Protein AF-A0A5C3NQ32-F1 (afdb_monomer)

InterPro domains:
  IPR009100 Acyl-CoA dehydrogenase/oxidase, N-terminal and middle domain superfamily [SSF56645] (128-211)
  IPR052904 Acyl-CoA dehydrogenase-like protein [PTHR42707] (135-211)

Organism: NCBI:txid1314778

Structure (mmCIF, N/CA/C/O backbone):
data_AF-A0A5C3NQ32-F1
#
_entry.id   AF-A0A5C3NQ32-F1
#
loop_
_atom_site.group_PDB
_atom_site.id
_atom_site.type_symbol
_atom_site.label_atom_id
_atom_site.label_alt_id
_atom_site.label_comp_id
_atom_site.label_asym_id
_atom_site.label_entity_id
_atom_site.label_seq_id
_atom_site.pdbx_PDB_ins_code
_atom_site.Cartn_x
_atom_site.Cartn_y
_atom_site.Cartn_z
_atom_site.occupancy
_atom_site.B_iso_or_equiv
_atom_site.auth_seq_id
_atom_site.auth_comp_id
_atom_site.auth_asym_id
_atom_site.auth_atom_id
_atom_site.pdbx_PDB_model_num
ATOM 1 N N . MET A 1 1 ? 4.279 32.118 -44.325 1.00 55.38 1 MET A N 1
ATOM 2 C CA . MET A 1 1 ? 5.150 31.205 -43.554 1.00 55.38 1 MET A CA 1
ATOM 3 C C . MET A 1 1 ? 4.471 30.987 -42.208 1.00 55.38 1 MET A C 1
ATOM 5 O O . MET A 1 1 ? 4.208 31.976 -41.540 1.00 55.38 1 MET A O 1
ATOM 9 N N . ARG A 1 2 ? 4.036 29.761 -41.880 1.00 62.19 2 ARG A N 1
ATOM 10 C CA . ARG A 1 2 ? 3.356 29.483 -40.599 1.00 62.19 2 ARG A CA 1
ATOM 11 C C . ARG A 1 2 ? 4.379 29.551 -39.459 1.00 62.19 2 ARG A C 1
ATOM 13 O O . ARG A 1 2 ? 5.466 29.001 -39.608 1.00 62.19 2 ARG A O 1
ATOM 20 N N . ILE A 1 3 ? 4.047 30.239 -38.367 1.00 61.00 3 ILE A N 1
ATOM 21 C CA . ILE A 1 3 ? 4.953 30.493 -37.227 1.00 61.00 3 ILE A CA 1
ATOM 22 C C . ILE A 1 3 ? 5.353 29.170 -36.542 1.00 61.00 3 ILE A C 1
ATOM 24 O O . ILE A 1 3 ? 6.476 29.017 -36.075 1.00 61.00 3 ILE A O 1
ATOM 28 N N . GLU A 1 4 ? 4.480 28.166 -36.602 1.00 73.06 4 GLU A N 1
ATOM 29 C CA . GLU A 1 4 ? 4.705 26.790 -36.143 1.00 73.06 4 GLU A CA 1
ATOM 30 C C . GLU A 1 4 ? 5.750 25.972 -36.939 1.00 73.06 4 GLU A C 1
ATOM 32 O O . GLU A 1 4 ? 6.109 24.879 -36.506 1.00 73.06 4 GLU A O 1
ATOM 37 N N . ALA A 1 5 ? 6.291 26.479 -38.055 1.00 70.81 5 ALA A N 1
ATOM 38 C CA . ALA A 1 5 ? 7.349 25.808 -38.832 1.00 70.81 5 ALA A CA 1
ATOM 39 C C . ALA A 1 5 ? 8.788 26.168 -38.386 1.00 70.81 5 ALA A C 1
ATOM 41 O O . ALA A 1 5 ? 9.744 25.908 -39.118 1.00 70.81 5 ALA A O 1
ATOM 42 N N . GLY A 1 6 ? 8.945 26.812 -37.224 1.00 79.56 6 GLY A N 1
ATOM 43 C CA . GLY A 1 6 ? 10.240 27.193 -36.651 1.00 79.56 6 GLY A CA 1
ATOM 44 C C . GLY A 1 6 ? 11.049 26.028 -36.059 1.00 79.56 6 GLY A C 1
ATOM 45 O O . GLY A 1 6 ? 10.663 24.863 -36.127 1.00 79.56 6 GLY A O 1
ATOM 46 N N . PHE A 1 7 ? 12.196 26.358 -35.457 1.00 82.94 7 PHE A N 1
ATOM 47 C CA . PHE A 1 7 ? 13.070 25.399 -34.776 1.00 82.94 7 PHE A CA 1
ATOM 48 C C . PHE A 1 7 ? 12.338 24.685 -33.629 1.00 82.94 7 PHE A C 1
ATOM 50 O O . PHE A 1 7 ? 11.819 25.324 -32.716 1.00 82.94 7 PHE A O 1
ATOM 57 N N . GLN A 1 8 ? 12.344 23.353 -33.666 1.00 84.00 8 GLN A N 1
ATOM 58 C CA . GLN A 1 8 ? 11.838 22.486 -32.605 1.00 84.00 8 GLN A CA 1
ATOM 59 C C . GLN A 1 8 ? 13.045 21.902 -31.853 1.00 84.00 8 GLN A C 1
ATOM 61 O O . GLN A 1 8 ? 13.868 21.230 -32.485 1.00 84.00 8 GLN A O 1
ATOM 66 N N . PRO A 1 9 ? 13.185 22.129 -30.534 1.00 82.50 9 PRO A N 1
ATOM 67 C CA . PRO A 1 9 ? 14.215 21.469 -29.744 1.00 82.50 9 PRO A CA 1
ATOM 68 C C . PRO A 1 9 ? 14.083 19.952 -29.884 1.00 82.50 9 PRO A C 1
ATOM 70 O O . PRO A 1 9 ? 12.992 19.402 -29.722 1.00 82.50 9 PRO A O 1
ATOM 73 N N . LYS A 1 10 ? 15.187 19.261 -30.187 1.00 84.50 10 LYS A N 1
ATOM 74 C CA . LYS A 1 10 ? 15.175 17.798 -30.241 1.00 84.50 10 LYS A CA 1
ATOM 75 C C . LYS A 1 10 ? 14.878 17.268 -28.829 1.00 84.50 10 LYS A C 1
ATOM 77 O O . LYS A 1 10 ? 15.602 17.643 -27.904 1.00 84.50 10 LYS A O 1
ATOM 82 N N . PRO A 1 11 ? 13.848 16.424 -28.642 1.00 81.19 11 PRO A N 1
ATOM 83 C CA . PRO A 1 11 ? 13.564 15.851 -27.337 1.00 81.19 11 PRO A CA 1
ATOM 84 C C . PRO A 1 11 ? 14.732 14.977 -26.881 1.00 81.19 11 PRO A C 1
ATOM 86 O O . PRO A 1 11 ? 15.437 14.371 -27.697 1.00 81.19 11 PRO A O 1
ATOM 89 N N . PHE A 1 12 ? 14.930 14.922 -25.567 1.00 79.00 12 PHE A N 1
ATOM 90 C CA . PHE A 1 12 ? 15.852 13.971 -24.969 1.00 79.00 12 PHE A CA 1
ATOM 91 C C . PHE A 1 12 ? 15.367 12.548 -25.273 1.00 79.00 12 PHE A C 1
ATOM 93 O O . PHE A 1 12 ? 14.169 12.273 -25.203 1.00 79.00 12 PHE A O 1
ATOM 100 N N . LEU A 1 13 ? 16.289 11.674 -25.670 1.00 77.44 13 LEU A N 1
ATOM 101 C CA . LEU A 1 13 ? 15.995 10.267 -25.908 1.00 77.44 13 LEU A CA 1
ATOM 102 C C . LEU A 1 13 ? 16.388 9.493 -24.659 1.00 77.44 13 LEU A C 1
ATOM 104 O O . LEU A 1 13 ? 17.555 9.534 -24.268 1.00 77.44 13 LEU A O 1
ATOM 108 N N . ASP A 1 14 ? 15.428 8.785 -24.073 1.00 71.00 14 ASP A N 1
ATOM 109 C CA . ASP A 1 14 ? 15.706 7.903 -22.948 1.00 71.00 14 ASP A CA 1
ATOM 110 C C . ASP A 1 14 ? 16.654 6.783 -23.392 1.00 71.00 14 ASP A C 1
ATOM 112 O O . ASP A 1 14 ? 16.424 6.082 -24.382 1.00 71.00 14 ASP A O 1
ATOM 116 N N . GLN A 1 15 ? 17.762 6.666 -22.666 1.00 76.75 15 GLN A N 1
ATOM 117 C CA . GLN A 1 15 ? 18.783 5.638 -22.835 1.00 76.75 15 GLN A CA 1
ATOM 118 C C . GLN A 1 15 ? 18.507 4.469 -21.881 1.00 76.75 15 GLN A C 1
ATOM 120 O O . GLN A 1 15 ? 17.725 4.587 -20.940 1.00 76.75 15 GLN A O 1
ATOM 125 N N . HIS A 1 16 ? 19.133 3.316 -22.110 1.00 71.25 16 HIS A N 1
ATOM 126 C CA . HIS A 1 16 ? 18.927 2.146 -21.270 1.00 71.25 16 HIS A CA 1
ATOM 127 C C . HIS A 1 16 ? 19.617 2.347 -19.904 1.00 71.25 16 HIS A C 1
ATOM 129 O O . HIS A 1 16 ? 20.848 2.331 -19.838 1.00 71.25 16 HIS A O 1
ATOM 135 N N . PRO A 1 17 ? 18.876 2.377 -18.779 1.00 69.25 17 PRO A N 1
ATOM 136 C CA . PRO A 1 17 ? 19.400 2.817 -17.478 1.00 69.25 17 PRO A CA 1
ATOM 137 C C . PRO A 1 17 ? 20.499 1.912 -16.904 1.00 69.25 17 PRO A C 1
ATOM 139 O O . PRO A 1 17 ? 21.311 2.348 -16.102 1.00 69.25 17 PRO A O 1
ATOM 142 N N . TYR A 1 18 ? 20.540 0.637 -17.305 1.00 68.69 18 TYR A N 1
ATOM 143 C CA . TYR A 1 18 ? 21.670 -0.249 -17.009 1.00 68.69 18 TYR A CA 1
ATOM 144 C C . TYR A 1 18 ? 22.838 -0.098 -17.998 1.00 68.69 18 TYR A C 1
ATOM 146 O O . TYR A 1 18 ? 23.949 0.160 -17.567 1.00 68.69 18 TYR A O 1
ATOM 154 N N . ARG A 1 19 ? 22.627 -0.286 -19.311 1.00 71.44 19 ARG A N 1
ATOM 155 C CA . ARG A 1 19 ? 23.729 -0.371 -20.291 1.00 71.44 19 ARG A CA 1
ATOM 156 C C . ARG A 1 19 ? 24.478 0.943 -20.486 1.00 71.44 19 ARG A C 1
ATOM 158 O O . ARG A 1 19 ? 25.677 0.896 -20.737 1.00 71.44 19 ARG A O 1
ATOM 165 N N . ASP A 1 20 ? 23.773 2.061 -20.375 1.00 76.12 20 ASP A N 1
ATOM 166 C CA . ASP A 1 20 ? 24.316 3.384 -20.678 1.00 76.12 20 ASP A CA 1
ATOM 167 C C . ASP A 1 20 ? 24.811 4.119 -19.413 1.00 76.12 20 ASP A C 1
ATOM 169 O O . ASP A 1 20 ? 25.355 5.219 -19.501 1.00 76.12 20 ASP A O 1
ATOM 173 N N . ASP A 1 21 ? 24.689 3.499 -18.229 1.00 76.88 21 ASP A N 1
ATOM 174 C CA . ASP A 1 21 ? 25.277 4.004 -16.985 1.00 76.88 21 ASP A CA 1
ATOM 175 C C . ASP A 1 21 ? 26.773 3.647 -16.908 1.00 76.88 21 ASP A C 1
ATOM 177 O O . ASP A 1 21 ? 27.179 2.493 -17.060 1.00 76.88 21 ASP A O 1
ATOM 181 N N . LEU A 1 22 ? 27.611 4.654 -16.655 1.00 80.00 22 LEU A N 1
ATOM 182 C CA . LEU A 1 22 ? 29.073 4.525 -16.656 1.00 80.00 22 LEU A CA 1
ATOM 183 C C . LEU A 1 22 ? 29.622 3.685 -15.490 1.00 80.00 22 LEU A C 1
ATOM 185 O O . LEU A 1 22 ? 30.764 3.228 -15.542 1.00 80.00 22 LEU A O 1
ATOM 189 N N . VAL A 1 23 ? 28.846 3.507 -14.420 1.00 79.56 23 VAL A N 1
ATOM 190 C CA . VAL A 1 23 ? 29.294 2.917 -13.152 1.00 79.56 23 VAL A CA 1
ATOM 191 C C . VAL A 1 23 ? 28.517 1.645 -12.836 1.00 79.56 23 VAL A C 1
ATOM 193 O O . VAL A 1 23 ? 29.118 0.640 -12.444 1.00 79.56 23 VAL A O 1
ATOM 196 N N . LEU A 1 24 ? 27.200 1.660 -13.024 1.00 74.00 24 LEU A N 1
ATOM 197 C CA . LEU A 1 24 ? 26.279 0.641 -12.538 1.00 74.00 24 LEU A CA 1
ATOM 198 C C . LEU A 1 24 ? 26.574 -0.771 -13.082 1.00 74.00 24 LEU A C 1
ATOM 200 O O . LEU A 1 24 ? 26.627 -1.685 -12.262 1.00 74.00 24 LEU A O 1
ATOM 204 N N . PRO A 1 25 ? 26.878 -1.005 -14.375 1.00 70.81 25 PRO A N 1
ATOM 205 C CA . PRO A 1 25 ? 27.263 -2.333 -14.869 1.00 70.81 25 PRO A CA 1
ATOM 206 C C . PRO A 1 25 ? 28.548 -2.865 -14.241 1.00 70.81 25 PRO A C 1
ATOM 208 O O . PRO A 1 25 ? 28.627 -4.043 -13.898 1.00 70.81 25 PRO A O 1
ATOM 211 N N . SER A 1 26 ? 29.554 -2.002 -14.064 1.00 71.00 26 SER A N 1
ATOM 212 C CA . SER A 1 26 ? 30.838 -2.392 -13.469 1.00 71.00 26 SER A CA 1
ATOM 213 C C . SER A 1 26 ? 30.697 -2.706 -11.977 1.00 71.00 26 SER A C 1
ATOM 215 O O . SER A 1 26 ? 31.314 -3.645 -11.475 1.00 71.00 26 SER A O 1
ATOM 217 N N . LEU A 1 27 ? 29.843 -1.956 -11.275 1.00 75.31 27 LEU A N 1
ATOM 218 C CA . LEU A 1 27 ? 29.532 -2.154 -9.866 1.00 75.31 27 LEU A CA 1
ATOM 219 C C . LEU A 1 27 ? 28.697 -3.422 -9.662 1.00 75.31 27 LEU A C 1
ATOM 221 O O . LEU A 1 27 ? 29.029 -4.247 -8.815 1.00 75.31 27 LEU A O 1
ATOM 225 N N . LEU A 1 28 ? 27.645 -3.608 -10.462 1.00 69.81 28 LEU A N 1
ATOM 226 C CA . LEU A 1 28 ? 26.785 -4.784 -10.383 1.00 69.81 28 LEU A CA 1
ATOM 227 C C . LEU A 1 28 ? 27.521 -6.046 -10.824 1.00 69.81 28 LEU A C 1
ATOM 229 O O . LEU A 1 28 ? 27.409 -7.041 -10.128 1.00 69.81 28 LEU A O 1
ATOM 233 N N . GLY A 1 29 ? 28.361 -6.001 -11.862 1.00 64.44 29 GLY A N 1
ATOM 234 C CA . GLY A 1 29 ? 29.192 -7.140 -12.270 1.00 64.44 29 GLY A CA 1
ATOM 235 C C . GLY A 1 29 ? 30.229 -7.578 -11.226 1.00 64.44 29 GLY A C 1
ATOM 236 O O . GLY A 1 29 ? 30.674 -8.721 -11.257 1.00 64.44 29 GLY A O 1
ATOM 237 N N . ARG A 1 30 ? 30.597 -6.702 -10.277 1.00 69.19 30 ARG A N 1
ATOM 238 C CA . ARG A 1 30 ? 31.452 -7.050 -9.124 1.00 69.19 30 ARG A CA 1
ATOM 239 C C . ARG A 1 30 ? 30.682 -7.685 -7.967 1.00 69.19 30 ARG A C 1
ATOM 241 O O . ARG A 1 30 ? 31.288 -8.383 -7.165 1.00 69.19 30 ARG A O 1
ATOM 248 N N . ILE A 1 31 ? 29.389 -7.387 -7.840 1.00 67.31 31 ILE A N 1
ATOM 249 C CA . ILE A 1 31 ? 28.592 -7.700 -6.642 1.00 67.31 31 ILE A CA 1
ATOM 250 C C . ILE A 1 31 ? 27.551 -8.793 -6.925 1.00 67.31 31 ILE A C 1
ATOM 252 O O . ILE A 1 31 ? 27.155 -9.503 -6.005 1.00 67.31 31 ILE A O 1
ATOM 256 N N . LEU A 1 32 ? 27.080 -8.931 -8.168 1.00 56.66 32 LEU A N 1
ATOM 257 C CA . LEU A 1 32 ? 25.926 -9.745 -8.546 1.00 56.66 32 LEU A CA 1
ATOM 258 C C . LEU A 1 32 ? 26.077 -10.386 -9.942 1.00 56.66 32 LEU A C 1
ATOM 260 O O . LEU A 1 32 ? 26.709 -9.816 -10.832 1.00 56.66 32 LEU A O 1
ATOM 264 N N . PRO A 1 33 ? 25.430 -11.539 -10.188 1.00 53.38 33 PRO A N 1
ATOM 265 C CA . PRO A 1 33 ? 25.318 -12.116 -11.527 1.00 53.38 33 PRO A CA 1
ATOM 266 C C . PRO A 1 33 ? 24.370 -11.307 -12.441 1.00 53.38 33 PRO A C 1
ATOM 268 O O . PRO A 1 33 ? 23.434 -10.648 -11.979 1.00 53.38 33 PRO A O 1
ATOM 271 N N . ALA A 1 34 ? 24.617 -11.361 -13.756 1.00 51.56 34 ALA A N 1
ATOM 272 C CA . ALA A 1 34 ? 23.946 -10.537 -14.768 1.00 51.56 34 ALA A CA 1
ATOM 273 C C . ALA A 1 34 ? 22.412 -10.700 -14.773 1.00 51.56 34 ALA A C 1
ATOM 275 O O . ALA A 1 34 ? 21.894 -11.812 -14.698 1.00 51.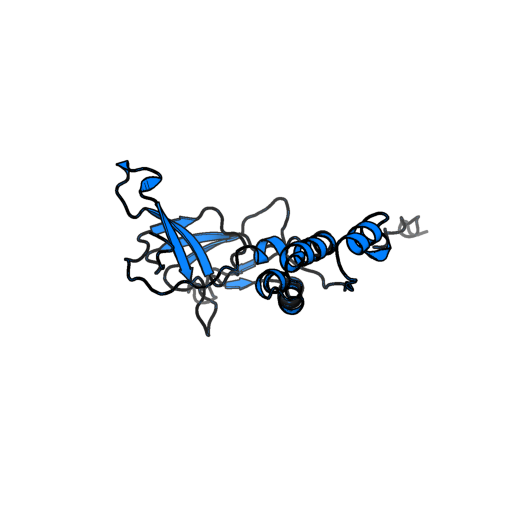56 34 ALA A O 1
ATOM 276 N N . THR A 1 35 ? 21.679 -9.585 -14.898 1.00 49.03 35 THR A N 1
ATOM 277 C CA . THR A 1 35 ? 20.204 -9.566 -14.951 1.00 49.03 35 THR A CA 1
ATOM 278 C C . THR A 1 35 ? 19.716 -8.624 -16.068 1.00 49.03 35 THR A C 1
ATOM 280 O O . THR A 1 35 ? 20.251 -7.521 -16.180 1.00 49.03 35 THR A O 1
ATOM 283 N N . PRO A 1 36 ? 18.730 -9.014 -16.900 1.00 46.41 36 PRO A N 1
ATOM 284 C CA . PRO A 1 36 ? 18.142 -8.135 -17.917 1.00 46.41 36 PRO A CA 1
ATOM 285 C C . PRO A 1 36 ? 17.084 -7.172 -17.340 1.00 46.41 36 PRO A C 1
ATOM 287 O O . PRO A 1 36 ? 16.473 -7.461 -16.314 1.00 46.41 36 PRO A O 1
ATOM 290 N N . ALA A 1 37 ? 16.856 -6.043 -18.023 1.00 46.19 37 ALA A N 1
ATOM 291 C CA . ALA A 1 37 ? 15.824 -5.043 -17.709 1.00 46.19 37 ALA A CA 1
ATOM 292 C C . ALA A 1 37 ? 14.788 -4.931 -18.850 1.00 46.19 37 ALA A C 1
ATOM 294 O O . ALA A 1 37 ? 15.097 -5.264 -19.996 1.00 46.19 37 ALA A O 1
ATOM 295 N N . SER A 1 38 ? 13.575 -4.448 -18.552 1.00 47.66 38 SER A N 1
ATOM 296 C CA . SER A 1 38 ? 12.473 -4.271 -19.518 1.00 47.66 38 SER A CA 1
ATOM 297 C C . SER A 1 38 ? 11.690 -2.973 -19.281 1.00 47.66 38 SER A C 1
ATOM 299 O O . SER A 1 38 ? 11.536 -2.561 -18.134 1.00 47.66 38 SER A O 1
ATOM 301 N N . GLY A 1 39 ? 11.169 -2.364 -20.355 1.00 47.78 39 GLY A N 1
ATOM 302 C CA . GLY A 1 39 ? 10.393 -1.110 -20.328 1.00 47.78 39 GLY A CA 1
ATOM 303 C C . GLY A 1 39 ? 8.918 -1.260 -19.918 1.00 47.78 39 GLY A C 1
ATOM 304 O O . GLY A 1 39 ? 8.409 -2.375 -19.802 1.00 47.78 39 GLY A O 1
ATOM 305 N N . MET A 1 40 ? 8.234 -0.127 -19.694 1.00 55.78 40 MET A N 1
ATOM 306 C CA . MET A 1 40 ? 6.935 -0.050 -19.001 1.00 55.78 40 MET A CA 1
ATOM 307 C C . MET A 1 40 ? 5.909 0.911 -19.631 1.00 55.78 40 MET A C 1
ATOM 309 O O . MET A 1 40 ? 6.265 1.885 -20.290 1.00 55.78 40 MET A O 1
ATOM 313 N N . SER A 1 41 ? 4.624 0.659 -19.350 1.00 56.31 41 SER A N 1
ATOM 314 C CA . SER A 1 41 ? 3.460 1.452 -19.777 1.00 56.31 41 SER A CA 1
ATOM 315 C C . SER A 1 41 ? 3.202 2.711 -18.926 1.00 56.31 41 SER A C 1
ATOM 317 O O . SER A 1 41 ? 3.518 2.774 -17.736 1.00 56.31 41 SER A O 1
ATOM 319 N N . LEU A 1 42 ? 2.530 3.707 -19.519 1.00 67.94 42 LEU A N 1
ATOM 320 C CA . LEU A 1 42 ? 2.184 4.989 -18.885 1.00 67.94 42 LEU A CA 1
ATOM 321 C C . LEU A 1 42 ? 1.213 4.833 -17.700 1.00 67.94 42 LEU A C 1
ATOM 323 O O . LEU A 1 42 ? 0.112 4.294 -17.836 1.00 67.94 42 LEU A O 1
ATOM 327 N N . SER A 1 43 ? 1.575 5.401 -16.548 1.00 78.56 43 SER A N 1
ATOM 328 C CA . SER A 1 43 ? 0.732 5.416 -15.346 1.00 78.56 43 SER A CA 1
ATOM 329 C C . SER A 1 43 ? 0.005 6.752 -15.147 1.00 78.56 43 SER A C 1
ATOM 331 O O . SER A 1 43 ? 0.533 7.821 -15.445 1.00 78.56 43 SER A O 1
ATOM 333 N N . ARG A 1 44 ? -1.215 6.707 -14.595 1.00 84.81 44 ARG A N 1
ATOM 334 C CA . ARG A 1 44 ? -2.031 7.892 -14.255 1.00 84.81 44 ARG A CA 1
ATOM 335 C C . ARG A 1 44 ? -2.385 7.937 -12.761 1.00 84.81 44 ARG A C 1
ATOM 337 O O . ARG A 1 44 ? -2.455 6.870 -12.141 1.00 84.81 44 ARG A O 1
ATOM 344 N N . PRO A 1 45 ? -2.634 9.135 -12.189 1.00 88.38 45 PRO A N 1
ATOM 345 C CA . PRO A 1 45 ? -3.066 9.291 -10.800 1.00 88.38 45 PRO A CA 1
ATOM 346 C C . PRO A 1 45 ? -4.328 8.490 -10.468 1.00 88.38 45 PRO A C 1
ATOM 348 O O . PRO A 1 45 ? -5.240 8.382 -11.288 1.00 88.38 45 PRO A O 1
ATOM 351 N N . ALA A 1 46 ? -4.379 7.950 -9.251 1.00 90.75 46 ALA A N 1
ATOM 352 C CA . ALA A 1 46 ? -5.543 7.232 -8.746 1.00 90.75 46 ALA A CA 1
ATOM 353 C C . ALA A 1 46 ? -6.708 8.181 -8.412 1.00 90.75 46 ALA A C 1
ATOM 355 O O . ALA A 1 46 ? -6.494 9.338 -8.045 1.00 90.75 46 ALA A O 1
ATOM 356 N N . THR A 1 47 ? -7.939 7.671 -8.472 1.00 92.38 47 THR A N 1
ATOM 357 C CA . THR A 1 47 ? -9.157 8.386 -8.052 1.00 92.38 47 THR A CA 1
ATOM 358 C C . THR A 1 47 ? -9.968 7.555 -7.059 1.00 92.38 47 THR A C 1
ATOM 360 O O . THR A 1 47 ? -9.770 6.347 -6.930 1.00 92.38 47 THR A O 1
ATOM 363 N N . LEU A 1 48 ? -10.864 8.199 -6.309 1.00 93.06 48 LEU A N 1
ATOM 364 C CA . LEU A 1 48 ? -11.673 7.556 -5.273 1.00 93.06 48 LEU A CA 1
ATOM 365 C C . LEU A 1 48 ? -13.156 7.853 -5.496 1.00 93.06 48 LEU A C 1
ATOM 367 O O . LEU A 1 48 ? -13.557 9.012 -5.562 1.00 93.06 48 LEU A O 1
ATOM 371 N N . THR A 1 49 ? -13.972 6.804 -5.548 1.00 93.50 49 THR A N 1
ATOM 372 C CA . THR A 1 49 ? -15.434 6.894 -5.509 1.00 93.50 49 THR A CA 1
ATOM 373 C C . THR A 1 49 ? -15.916 6.440 -4.139 1.00 93.50 49 THR A C 1
ATOM 375 O O . THR A 1 49 ? -15.929 5.246 -3.852 1.00 93.50 49 THR A O 1
ATOM 378 N N . GLN A 1 50 ? -16.312 7.382 -3.284 1.00 93.19 50 GLN A N 1
ATOM 379 C CA . GLN A 1 50 ? -16.773 7.058 -1.929 1.00 93.19 50 GLN A CA 1
ATOM 380 C C . GLN A 1 50 ? -18.196 6.507 -1.910 1.00 93.19 50 GLN A C 1
ATOM 382 O O . GLN A 1 50 ? -18.461 5.560 -1.180 1.00 93.19 50 GLN A O 1
ATOM 387 N N . TYR A 1 51 ? -19.087 7.045 -2.744 1.00 93.44 51 TYR A N 1
ATOM 388 C CA . TYR A 1 51 ? -20.487 6.631 -2.829 1.00 93.44 51 TYR A CA 1
ATOM 389 C C . TYR A 1 51 ? -20.841 6.221 -4.256 1.00 93.44 51 TYR A C 1
ATOM 391 O O . TYR A 1 51 ? -20.370 6.833 -5.215 1.00 93.44 51 TYR A O 1
ATOM 399 N N . ASN A 1 52 ? -21.650 5.173 -4.400 1.00 92.38 52 ASN A N 1
ATOM 400 C CA . ASN A 1 52 ? -22.214 4.800 -5.694 1.00 92.38 52 ASN A CA 1
ATOM 401 C C . ASN A 1 52 ? -23.411 5.699 -6.060 1.00 92.38 52 ASN A C 1
ATOM 403 O O . ASN A 1 52 ? -23.845 6.541 -5.275 1.00 92.38 52 ASN A O 1
ATOM 407 N N . VAL A 1 53 ? -23.970 5.491 -7.254 1.00 95.62 53 VAL A N 1
ATOM 408 C CA . VAL A 1 53 ? -25.119 6.261 -7.772 1.00 95.62 53 VAL A CA 1
ATOM 409 C C . VAL A 1 53 ? -26.395 6.137 -6.927 1.00 95.62 53 VAL A C 1
ATOM 411 O O . VAL A 1 53 ? -27.296 6.952 -7.076 1.00 95.62 53 VAL A O 1
ATOM 414 N N . PHE A 1 54 ? -26.468 5.157 -6.022 1.00 96.50 54 PHE A N 1
ATOM 415 C CA . PHE A 1 54 ? -27.592 4.943 -5.105 1.00 96.50 54 PHE A CA 1
ATOM 416 C C . PHE A 1 54 ? -27.336 5.517 -3.700 1.00 96.50 54 PHE A C 1
ATOM 418 O O . PHE A 1 54 ? -28.098 5.246 -2.776 1.00 96.50 54 PHE A O 1
ATOM 425 N N . GLY A 1 55 ? -26.247 6.271 -3.506 1.00 93.12 55 GLY A N 1
ATOM 426 C CA . GLY A 1 55 ? -25.887 6.856 -2.212 1.00 93.12 55 GLY A CA 1
ATOM 427 C C . GLY A 1 55 ? -25.304 5.859 -1.204 1.00 93.12 55 GLY A C 1
ATOM 428 O O . GLY A 1 55 ? -25.112 6.204 -0.041 1.00 93.12 55 GLY A O 1
ATOM 429 N N . GLN A 1 56 ? -24.987 4.631 -1.620 1.00 91.44 56 GLN A N 1
ATOM 430 C CA . GLN A 1 56 ? -24.347 3.643 -0.751 1.00 91.44 56 GLN A CA 1
ATOM 431 C C . GLN A 1 56 ? -22.835 3.873 -0.727 1.00 91.44 56 GLN A C 1
ATOM 433 O O . GLN A 1 56 ? -22.218 4.064 -1.780 1.00 91.44 56 GLN A O 1
ATOM 438 N N . ARG A 1 57 ? -22.223 3.826 0.462 1.00 89.44 57 ARG A N 1
ATOM 439 C CA . ARG A 1 57 ? -20.767 3.954 0.605 1.00 89.44 57 ARG A CA 1
ATOM 440 C C . ARG A 1 57 ? -20.065 2.707 0.060 1.00 89.44 57 ARG A C 1
ATOM 442 O O . ARG A 1 57 ? -20.376 1.594 0.473 1.00 89.44 57 ARG A O 1
ATOM 449 N N . VAL A 1 58 ? -19.121 2.897 -0.859 1.00 89.44 58 VAL A N 1
ATOM 450 C CA . VAL A 1 58 ? -18.375 1.832 -1.553 1.00 89.44 58 VAL A CA 1
ATOM 451 C C . VAL A 1 58 ? -16.857 1.988 -1.477 1.00 89.44 58 VAL A C 1
ATOM 453 O O . VAL A 1 58 ? -16.158 1.001 -1.694 1.00 89.44 58 VAL A O 1
ATOM 456 N N . ASP A 1 59 ? -16.347 3.195 -1.196 1.00 90.44 59 ASP A N 1
ATOM 457 C CA . ASP A 1 59 ? -14.913 3.495 -1.039 1.00 90.44 59 ASP A CA 1
ATOM 458 C C . ASP A 1 59 ? -14.021 2.829 -2.116 1.00 90.44 59 ASP A C 1
ATOM 460 O O . ASP A 1 59 ? -12.972 2.241 -1.843 1.00 90.44 59 ASP A O 1
ATOM 464 N N . ARG A 1 60 ? -14.463 2.900 -3.378 1.00 89.88 60 ARG A N 1
ATOM 465 C CA . ARG A 1 60 ? -13.805 2.262 -4.521 1.00 89.88 60 ARG A CA 1
ATOM 466 C C . ARG A 1 60 ? -12.621 3.102 -4.986 1.00 89.88 60 ARG A C 1
ATOM 468 O O . ARG A 1 60 ? -12.796 4.196 -5.523 1.00 89.88 60 ARG A O 1
ATOM 475 N N . LEU A 1 61 ? -11.422 2.559 -4.802 1.00 89.12 61 LEU A N 1
ATOM 476 C CA . LEU A 1 61 ? -10.177 3.109 -5.327 1.00 89.12 61 LEU A CA 1
ATOM 477 C C . LEU A 1 61 ? -9.985 2.669 -6.783 1.00 89.12 61 LEU A C 1
ATOM 479 O O . LEU A 1 61 ? -9.976 1.474 -7.071 1.00 89.12 61 LEU A O 1
ATOM 483 N N . HIS A 1 62 ? -9.791 3.627 -7.684 1.00 89.50 62 HIS A N 1
ATOM 484 C CA . HIS A 1 62 ? -9.500 3.377 -9.093 1.00 89.50 62 HIS A CA 1
ATOM 485 C C . HIS A 1 62 ? -8.036 3.684 -9.376 1.00 89.50 62 HIS A C 1
ATOM 487 O O . HIS A 1 62 ? -7.562 4.790 -9.110 1.00 89.50 62 HIS A O 1
ATOM 493 N N . THR A 1 63 ? -7.324 2.712 -9.934 1.00 89.00 63 THR A N 1
ATOM 494 C CA . THR A 1 63 ? -5.927 2.840 -10.357 1.00 89.00 63 THR A CA 1
ATOM 495 C C . THR A 1 63 ? -5.810 2.650 -11.865 1.00 89.00 63 THR A C 1
ATOM 497 O O . THR A 1 63 ? -6.655 2.015 -12.499 1.00 89.00 63 THR A O 1
ATOM 500 N N . SER A 1 64 ? -4.772 3.242 -12.455 1.00 87.69 64 SER A N 1
ATOM 501 C CA . SER A 1 64 ? -4.502 3.104 -13.887 1.00 87.69 64 SER A CA 1
ATOM 502 C C . SER A 1 64 ? -4.023 1.698 -14.249 1.00 87.69 64 SER A C 1
ATOM 504 O O . SER A 1 64 ? -3.491 0.972 -13.411 1.00 87.69 64 SER A O 1
ATOM 506 N N . GLU A 1 65 ? -4.192 1.318 -15.514 1.00 85.38 65 GLU A N 1
ATOM 507 C CA . GLU A 1 65 ? -3.676 0.054 -16.043 1.00 85.38 65 GLU A CA 1
ATOM 508 C C . GLU A 1 65 ? -2.156 -0.045 -15.902 1.00 85.38 65 GLU A C 1
ATOM 510 O O . GLU A 1 65 ? -1.694 -0.999 -15.285 1.00 85.38 65 GLU A O 1
ATOM 515 N N . GLY A 1 66 ? -1.405 0.989 -16.306 1.00 83.44 66 GLY A N 1
ATOM 516 C CA . GLY A 1 66 ? 0.053 1.021 -16.140 1.00 83.44 66 GLY A CA 1
ATOM 517 C C . GLY A 1 66 ? 0.508 0.825 -14.688 1.00 83.44 66 GLY A C 1
ATOM 518 O O . GLY A 1 66 ? 1.470 0.108 -14.434 1.00 83.44 66 GLY A O 1
ATOM 519 N N . TRP A 1 67 ? -0.232 1.357 -13.706 1.00 84.75 67 TRP A N 1
ATOM 520 C CA . TRP A 1 67 ? 0.056 1.100 -12.288 1.00 84.75 67 TRP A CA 1
ATOM 521 C C . TRP A 1 67 ? -0.179 -0.365 -11.886 1.00 84.75 67 TRP A C 1
ATOM 523 O O . TRP A 1 67 ? 0.572 -0.920 -11.084 1.00 84.75 67 TRP A O 1
ATOM 533 N N . ARG A 1 68 ? -1.223 -1.009 -12.421 1.00 84.56 68 ARG A N 1
ATOM 534 C CA . ARG A 1 68 ? -1.508 -2.428 -12.151 1.00 84.56 68 ARG A CA 1
ATOM 535 C C . ARG A 1 68 ? -0.475 -3.338 -12.805 1.00 84.56 68 ARG A C 1
ATOM 537 O O . ARG A 1 68 ? 0.080 -4.183 -12.111 1.00 84.56 68 ARG A O 1
ATOM 544 N N . GLU A 1 69 ? -0.147 -3.093 -14.070 1.00 82.88 69 GLU A N 1
ATOM 545 C CA . GLU A 1 69 ? 0.904 -3.815 -14.797 1.00 82.88 69 GLU A CA 1
ATOM 546 C C . GLU A 1 69 ? 2.251 -3.722 -14.088 1.00 82.88 69 GLU A C 1
ATOM 548 O O . GLU A 1 69 ? 2.974 -4.709 -13.984 1.00 82.88 69 GLU A O 1
ATOM 553 N N . LEU A 1 70 ? 2.568 -2.549 -13.543 1.00 81.19 70 LEU A N 1
ATOM 554 C CA . LEU A 1 70 ? 3.792 -2.326 -12.796 1.00 81.19 70 LEU A CA 1
ATOM 555 C C . LEU A 1 70 ? 3.853 -3.159 -11.506 1.00 81.19 70 LEU A C 1
ATOM 557 O O . LEU A 1 70 ? 4.905 -3.706 -11.168 1.00 81.19 70 LEU A O 1
ATOM 561 N N . LYS A 1 71 ? 2.726 -3.322 -10.803 1.00 82.56 71 LYS A N 1
ATOM 562 C CA . LYS A 1 71 ? 2.647 -4.238 -9.652 1.00 82.56 71 LYS A CA 1
ATOM 563 C C . LYS A 1 71 ? 2.803 -5.685 -10.077 1.00 82.56 71 LYS A C 1
ATOM 565 O O . LYS A 1 71 ? 3.565 -6.415 -9.447 1.00 82.56 71 LYS A O 1
ATOM 570 N N . ASP A 1 72 ? 2.135 -6.082 -11.150 1.00 83.25 72 ASP A N 1
ATOM 571 C CA . ASP A 1 72 ? 2.217 -7.448 -11.660 1.00 83.25 72 ASP A CA 1
ATOM 572 C C . ASP A 1 72 ? 3.638 -7.779 -12.125 1.00 83.25 72 ASP A C 1
ATOM 574 O O . ASP A 1 72 ? 4.141 -8.866 -11.846 1.00 83.25 72 ASP A O 1
ATOM 578 N N . PHE A 1 73 ? 4.321 -6.823 -12.757 1.00 83.88 73 PHE A N 1
ATOM 579 C CA . PHE A 1 73 ? 5.738 -6.912 -13.090 1.00 83.88 73 PHE A CA 1
ATOM 580 C C . PHE A 1 73 ? 6.597 -7.087 -11.834 1.00 83.88 73 PHE A C 1
ATOM 582 O O . PHE A 1 73 ? 7.370 -8.038 -11.757 1.00 83.88 73 PHE A O 1
ATOM 589 N N . ALA A 1 74 ? 6.426 -6.238 -10.815 1.00 81.31 74 ALA A N 1
ATOM 590 C CA . ALA A 1 74 ? 7.210 -6.322 -9.583 1.00 81.31 74 ALA A CA 1
ATOM 591 C C . ALA A 1 74 ? 7.017 -7.660 -8.840 1.00 81.31 74 ALA A C 1
ATOM 593 O O . ALA A 1 74 ? 7.970 -8.205 -8.273 1.00 81.31 74 ALA A O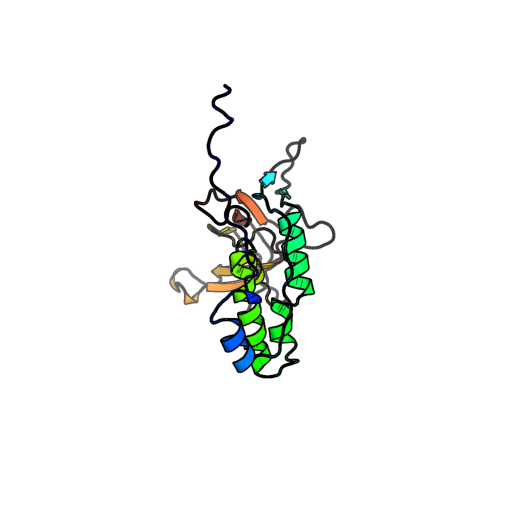 1
ATOM 594 N N . VAL A 1 75 ? 5.795 -8.206 -8.857 1.00 84.38 75 VAL A N 1
ATOM 595 C CA . VAL A 1 75 ? 5.478 -9.532 -8.305 1.00 84.38 75 VAL A CA 1
ATOM 596 C C . VAL A 1 75 ? 6.133 -10.637 -9.131 1.00 84.38 75 VAL A C 1
ATOM 598 O O . VAL A 1 75 ? 6.798 -11.499 -8.559 1.00 84.38 75 VAL A O 1
ATOM 601 N N . ARG A 1 76 ? 5.983 -10.601 -10.461 1.00 84.44 76 ARG A N 1
ATOM 602 C CA . ARG A 1 76 ? 6.538 -11.601 -11.387 1.00 84.44 76 ARG A CA 1
ATOM 603 C C . ARG A 1 76 ? 8.060 -11.668 -11.316 1.00 84.44 76 ARG A C 1
ATOM 605 O O . ARG A 1 76 ? 8.618 -12.755 -11.238 1.00 84.44 76 ARG A O 1
ATOM 612 N N . GLU A 1 77 ? 8.712 -10.511 -11.272 1.00 81.88 77 GLU A N 1
ATOM 613 C CA . GLU A 1 77 ? 10.166 -10.388 -11.148 1.00 81.88 77 GLU A CA 1
ATOM 614 C C . GLU A 1 77 ? 10.677 -10.636 -9.722 1.00 81.88 77 GLU A C 1
ATOM 616 O O . GLU A 1 77 ? 11.879 -10.551 -9.462 1.00 81.88 77 GLU A O 1
ATOM 621 N N . GLY A 1 78 ? 9.781 -10.937 -8.777 1.00 82.31 78 GLY A N 1
ATOM 622 C CA . GLY A 1 78 ? 10.144 -11.360 -7.432 1.00 82.31 78 GLY A CA 1
ATOM 623 C C . GLY A 1 78 ? 10.844 -10.281 -6.609 1.00 82.31 78 GLY A C 1
ATOM 624 O O . GLY A 1 78 ? 11.621 -10.626 -5.719 1.00 82.31 78 GLY A O 1
ATOM 625 N N . TYR A 1 79 ? 10.571 -8.994 -6.857 1.00 80.19 79 TYR A N 1
ATOM 626 C CA . TYR A 1 79 ? 11.251 -7.880 -6.176 1.00 80.19 79 TYR A CA 1
ATOM 627 C C . TYR A 1 79 ? 11.215 -8.004 -4.647 1.00 80.19 79 TYR A C 1
ATOM 629 O O . TYR A 1 79 ? 12.207 -7.717 -3.982 1.00 80.19 79 TYR A O 1
ATOM 637 N N . THR A 1 80 ? 10.107 -8.494 -4.085 1.00 81.12 80 THR A N 1
ATOM 638 C CA . THR A 1 80 ? 10.030 -8.832 -2.657 1.00 81.12 80 THR A CA 1
ATOM 639 C C . THR A 1 80 ? 10.452 -10.280 -2.392 1.00 81.12 80 THR A C 1
ATOM 641 O O . THR A 1 80 ? 11.161 -10.544 -1.424 1.00 81.12 80 THR A O 1
ATOM 644 N N . ALA A 1 81 ? 10.033 -11.229 -3.235 1.00 84.69 81 ALA A N 1
ATOM 645 C CA . ALA A 1 81 ? 10.171 -12.666 -2.988 1.00 84.69 81 ALA A CA 1
ATOM 646 C C . ALA A 1 81 ? 11.629 -13.156 -2.946 1.00 84.69 81 ALA A C 1
ATOM 648 O O . ALA A 1 81 ? 11.977 -13.940 -2.062 1.00 84.69 81 ALA A O 1
ATOM 649 N N . ILE A 1 82 ? 12.499 -12.650 -3.828 1.00 82.38 82 ILE A N 1
ATOM 650 C CA . ILE A 1 82 ? 13.902 -13.087 -3.966 1.00 82.38 82 ILE A CA 1
ATOM 651 C C . ILE A 1 82 ? 14.650 -13.013 -2.626 1.00 82.38 82 ILE A C 1
ATOM 653 O O . ILE A 1 82 ? 15.401 -13.924 -2.274 1.00 82.38 82 ILE A O 1
ATOM 657 N N . ALA A 1 83 ? 14.380 -11.976 -1.828 1.00 82.44 83 ALA A N 1
ATOM 658 C CA . ALA A 1 83 ? 14.988 -11.790 -0.513 1.00 82.44 83 ALA A CA 1
ATOM 659 C C . ALA A 1 83 ? 14.632 -12.886 0.506 1.00 82.44 83 ALA A C 1
ATOM 661 O O . ALA A 1 83 ? 15.377 -13.103 1.468 1.00 82.44 83 ALA A O 1
ATOM 662 N N . TYR A 1 84 ? 13.492 -13.552 0.321 1.00 84.38 84 TYR A N 1
ATOM 663 C CA . TYR A 1 84 ? 12.983 -14.598 1.208 1.00 84.38 84 TYR A CA 1
ATOM 664 C C . TYR A 1 84 ? 13.251 -16.005 0.676 1.00 84.38 84 TYR A C 1
ATOM 666 O O . TYR A 1 84 ? 13.427 -16.914 1.483 1.00 84.38 84 TYR A O 1
ATOM 674 N N . GLU A 1 85 ? 13.324 -16.184 -0.645 1.00 86.38 85 GLU A N 1
ATOM 675 C CA . GLU A 1 85 ? 13.615 -17.480 -1.274 1.00 86.38 85 GLU A CA 1
ATOM 676 C C . GLU A 1 85 ? 15.047 -17.959 -1.019 1.00 86.38 85 GLU A C 1
ATOM 678 O O . GLU A 1 85 ? 15.301 -19.158 -1.038 1.00 86.38 85 GLU A O 1
ATOM 683 N N . ARG A 1 86 ? 15.979 -17.031 -0.765 1.00 83.75 86 ARG A N 1
ATOM 684 C CA . ARG A 1 86 ? 17.388 -17.319 -0.442 1.00 83.75 86 ARG A CA 1
ATOM 685 C C . ARG A 1 86 ? 18.138 -18.174 -1.481 1.00 83.75 86 ARG A C 1
ATOM 687 O O . ARG A 1 86 ? 19.148 -18.785 -1.147 1.00 83.75 86 ARG A O 1
ATOM 694 N N . LYS A 1 87 ? 17.692 -18.186 -2.744 1.00 83.00 87 LYS A N 1
ATOM 695 C CA . LYS A 1 87 ? 18.317 -18.951 -3.845 1.00 83.00 87 LYS A CA 1
ATOM 696 C C . LYS A 1 87 ? 19.765 -18.543 -4.143 1.00 83.00 87 LYS A C 1
ATOM 698 O O . LYS A 1 87 ? 20.527 -19.367 -4.626 1.00 83.00 87 LYS A O 1
ATOM 703 N N . CYS A 1 88 ? 20.133 -17.296 -3.852 1.00 78.50 88 CYS A N 1
ATOM 704 C CA . CYS A 1 88 ? 21.492 -16.770 -4.010 1.00 78.50 88 CYS A CA 1
ATOM 705 C C . CYS A 1 88 ? 22.189 -16.592 -2.650 1.00 78.50 88 CYS A C 1
ATOM 707 O O . CYS A 1 88 ? 23.002 -15.685 -2.496 1.00 78.50 88 CYS A O 1
ATOM 709 N N . GLU A 1 89 ? 21.778 -17.363 -1.636 1.00 85.75 89 GLU A N 1
ATOM 710 C CA . GLU A 1 89 ? 22.323 -17.335 -0.274 1.00 85.75 89 GLU A CA 1
ATOM 711 C C . GLU A 1 89 ? 22.446 -15.902 0.279 1.00 85.75 89 GLU A C 1
ATOM 713 O O . GLU A 1 89 ? 21.445 -15.175 0.327 1.00 85.75 89 GLU A O 1
ATOM 718 N N . GLU A 1 90 ? 23.651 -15.476 0.665 1.00 82.81 90 GLU A N 1
ATOM 719 C CA . GLU A 1 90 ? 23.955 -14.151 1.213 1.00 82.81 90 GLU A CA 1
ATOM 720 C C . GLU A 1 90 ? 23.614 -12.994 0.260 1.00 82.81 90 GLU A C 1
ATOM 722 O O . GLU A 1 90 ? 23.143 -11.939 0.699 1.00 82.81 90 GLU A O 1
ATOM 727 N N . HIS A 1 91 ? 23.716 -13.210 -1.053 1.00 80.88 91 HIS A N 1
ATOM 728 C CA . HIS A 1 91 ? 23.384 -12.205 -2.065 1.00 80.88 91 HIS A CA 1
ATOM 729 C C . HIS A 1 91 ? 21.881 -12.055 -2.304 1.00 80.88 91 HIS A C 1
ATOM 731 O O . HIS A 1 91 ? 21.437 -11.121 -2.975 1.00 80.88 91 HIS A O 1
ATOM 737 N N . SER A 1 92 ? 21.054 -12.922 -1.719 1.00 82.12 92 SER A N 1
ATOM 738 C CA . SER A 1 92 ? 19.597 -12.830 -1.864 1.00 82.12 92 SER A CA 1
ATOM 739 C C . SER A 1 92 ? 19.035 -11.535 -1.272 1.00 82.12 92 SER A C 1
ATOM 741 O O . SER A 1 92 ? 17.964 -11.093 -1.671 1.00 82.12 92 SER A O 1
ATOM 743 N N . ARG A 1 93 ? 19.756 -10.885 -0.345 1.00 80.88 93 ARG A N 1
ATOM 744 C CA . ARG A 1 93 ? 19.377 -9.571 0.202 1.00 80.88 93 ARG A CA 1
ATOM 745 C C . ARG A 1 93 ? 19.881 -8.392 -0.629 1.00 80.88 93 ARG A C 1
ATOM 747 O O . ARG A 1 93 ? 19.215 -7.362 -0.651 1.00 80.88 93 ARG A O 1
ATOM 754 N N . THR A 1 94 ? 21.010 -8.533 -1.320 1.00 80.81 94 THR A N 1
ATOM 755 C CA . THR A 1 94 ? 21.617 -7.458 -2.122 1.00 80.81 94 THR A CA 1
ATOM 756 C C . THR A 1 94 ? 21.092 -7.431 -3.558 1.00 80.81 94 THR A C 1
ATOM 758 O O . THR A 1 94 ? 20.952 -6.358 -4.140 1.00 80.81 94 THR A O 1
ATOM 761 N N . SER A 1 95 ? 20.718 -8.582 -4.123 1.00 77.31 95 SER A N 1
ATOM 762 C CA . SER A 1 95 ? 20.185 -8.676 -5.489 1.00 77.31 95 SER A CA 1
ATOM 763 C C . SER A 1 95 ? 18.892 -7.868 -5.710 1.00 77.31 95 SER A C 1
ATOM 765 O O . SER A 1 95 ? 18.834 -7.087 -6.665 1.00 77.31 95 SER A O 1
ATOM 767 N N . PRO A 1 96 ? 17.881 -7.925 -4.819 1.00 77.94 96 PRO A N 1
ATOM 768 C CA . PRO A 1 96 ? 16.688 -7.088 -4.944 1.00 77.94 96 PRO A CA 1
ATOM 769 C C . PRO A 1 96 ? 16.982 -5.591 -4.820 1.00 77.94 96 PRO A C 1
ATOM 771 O O . PRO A 1 96 ? 16.307 -4.785 -5.456 1.00 77.94 96 PRO A O 1
ATOM 774 N N . LEU A 1 97 ? 18.001 -5.205 -4.042 1.00 78.62 97 LEU A N 1
ATOM 775 C CA . LEU A 1 97 ? 18.413 -3.806 -3.897 1.00 78.62 97 LEU A CA 1
ATOM 776 C C . LEU A 1 97 ? 18.957 -3.251 -5.220 1.00 78.62 97 LEU A C 1
ATOM 778 O O . LEU A 1 97 ? 18.566 -2.164 -5.638 1.00 78.62 97 LEU A O 1
ATOM 782 N N . ALA A 1 98 ? 19.787 -4.021 -5.923 1.00 77.81 98 ALA A N 1
ATOM 783 C CA . ALA A 1 98 ? 20.277 -3.645 -7.248 1.00 77.81 98 ALA A CA 1
ATOM 784 C C . ALA A 1 98 ? 19.146 -3.511 -8.275 1.00 77.81 98 ALA A C 1
ATOM 786 O O . ALA A 1 98 ? 19.078 -2.517 -8.997 1.00 77.81 98 ALA A O 1
ATOM 787 N N . ARG A 1 99 ? 18.208 -4.469 -8.296 1.00 77.44 99 ARG A N 1
ATOM 788 C CA . ARG A 1 99 ? 17.017 -4.382 -9.158 1.00 77.44 99 ARG A CA 1
ATOM 789 C C . ARG A 1 99 ? 16.180 -3.147 -8.832 1.00 77.44 99 ARG A C 1
ATOM 791 O O . ARG A 1 99 ? 15.686 -2.485 -9.737 1.00 77.44 99 ARG A O 1
ATOM 798 N N . THR A 1 100 ? 16.037 -2.823 -7.546 1.00 75.94 100 THR A N 1
ATOM 799 C CA . THR A 1 100 ? 15.326 -1.624 -7.073 1.00 75.94 100 THR A CA 1
ATOM 800 C C . THR A 1 100 ? 15.984 -0.351 -7.594 1.00 75.94 100 THR A C 1
ATOM 802 O O . THR A 1 100 ? 15.287 0.552 -8.049 1.00 75.94 100 THR A O 1
ATOM 805 N N . MET A 1 101 ? 17.315 -0.288 -7.560 1.00 76.00 101 MET A N 1
ATOM 806 C CA . MET A 1 101 ? 18.077 0.877 -8.006 1.00 76.00 101 MET A CA 1
ATOM 807 C C . MET A 1 101 ? 17.882 1.157 -9.498 1.00 76.00 101 MET A C 1
ATOM 809 O O . MET A 1 101 ? 17.584 2.292 -9.854 1.00 76.00 101 MET A O 1
ATOM 813 N N . VAL A 1 102 ? 17.944 0.123 -10.345 1.00 75.88 102 VAL A N 1
ATOM 814 C CA . VAL A 1 102 ? 17.656 0.245 -11.788 1.00 75.88 102 VAL A CA 1
ATOM 815 C C . VAL A 1 102 ? 16.208 0.681 -12.021 1.00 75.88 102 VAL A C 1
ATOM 817 O O . VAL A 1 102 ? 15.930 1.528 -12.858 1.00 75.88 102 VAL A O 1
ATOM 820 N N . MET A 1 103 ? 15.277 0.122 -11.250 1.00 74.38 103 MET A N 1
ATOM 821 C CA . MET A 1 103 ? 13.846 0.314 -11.466 1.00 74.38 103 MET A CA 1
ATOM 822 C C . MET A 1 103 ? 13.337 1.689 -11.012 1.00 74.38 103 MET A C 1
ATOM 824 O O . MET A 1 103 ? 12.361 2.199 -11.554 1.00 74.38 103 MET A O 1
ATOM 828 N N . THR A 1 104 ? 13.954 2.295 -9.991 1.00 72.06 104 THR A N 1
ATOM 829 C CA . THR A 1 104 ? 13.402 3.474 -9.290 1.00 72.06 104 THR A CA 1
ATOM 830 C C . THR A 1 104 ? 13.200 4.687 -10.204 1.00 72.06 104 THR A C 1
ATOM 832 O O . THR A 1 104 ? 12.254 5.441 -9.973 1.00 72.06 104 THR A O 1
ATOM 835 N N . GLY A 1 105 ? 14.024 4.844 -11.248 1.00 67.50 105 GLY A N 1
ATOM 836 C CA . GLY A 1 105 ? 13.889 5.924 -12.233 1.00 67.50 105 GLY A CA 1
ATOM 837 C C . GLY A 1 105 ? 12.592 5.851 -13.045 1.00 67.50 105 GLY A C 1
ATOM 838 O O . GLY A 1 105 ? 11.923 6.868 -13.216 1.00 67.50 105 GLY A O 1
ATOM 839 N N . ASP A 1 106 ? 12.175 4.640 -13.423 1.00 67.81 106 ASP A N 1
ATOM 840 C CA . ASP A 1 106 ? 11.100 4.428 -14.404 1.00 67.81 106 ASP A CA 1
ATOM 841 C C . ASP A 1 106 ? 9.781 3.952 -13.771 1.00 67.81 106 ASP A C 1
ATOM 843 O O . ASP A 1 106 ? 8.735 3.912 -14.418 1.00 67.81 106 ASP A O 1
ATOM 847 N N . CYS A 1 107 ? 9.791 3.604 -12.479 1.00 63.59 107 CYS A N 1
ATOM 848 C CA . CYS A 1 107 ? 8.670 2.912 -11.840 1.00 63.59 107 CYS A CA 1
ATOM 849 C C . CYS A 1 107 ? 7.750 3.776 -10.972 1.00 63.59 107 CYS A C 1
ATOM 851 O O . CYS A 1 107 ? 7.015 3.249 -10.135 1.00 63.59 107 CYS A O 1
ATOM 853 N N . HIS A 1 108 ? 7.790 5.103 -11.113 1.00 63.31 108 HIS A N 1
ATOM 854 C CA . HIS A 1 108 ? 6.902 6.020 -10.380 1.00 63.31 108 HIS A CA 1
ATOM 855 C C . HIS A 1 108 ? 6.814 5.740 -8.860 1.00 63.31 108 HIS A C 1
ATOM 857 O O . HIS A 1 108 ? 5.778 5.968 -8.229 1.00 63.31 108 HIS A O 1
ATOM 863 N N . VAL A 1 109 ? 7.913 5.259 -8.265 1.00 69.19 109 VAL A N 1
ATOM 864 C CA . VAL A 1 109 ? 8.029 4.893 -6.844 1.00 69.19 109 VAL A CA 1
ATOM 865 C C . VAL A 1 109 ? 7.109 3.731 -6.415 1.00 69.19 109 VAL A C 1
ATOM 867 O O . VAL A 1 109 ? 6.705 3.659 -5.254 1.00 69.19 109 VAL A O 1
ATOM 870 N N . ILE A 1 110 ? 6.799 2.769 -7.300 1.00 66.31 110 ILE A N 1
ATOM 871 C CA . ILE A 1 110 ? 6.042 1.556 -6.918 1.00 66.31 110 ILE A CA 1
ATOM 872 C C . ILE A 1 110 ? 6.676 0.820 -5.733 1.00 66.31 110 ILE A C 1
ATOM 874 O O . ILE A 1 110 ? 5.976 0.243 -4.904 1.00 66.31 110 ILE A O 1
ATOM 878 N N . MET A 1 111 ? 7.997 0.890 -5.600 1.00 62.34 111 MET A N 1
ATOM 879 C CA . MET A 1 111 ? 8.740 0.233 -4.527 1.00 62.34 111 MET A CA 1
ATOM 880 C C . MET A 1 111 ? 8.250 0.648 -3.131 1.00 62.34 111 MET A C 1
ATOM 882 O O . MET A 1 111 ? 8.299 -0.151 -2.197 1.00 62.34 111 MET A O 1
ATOM 886 N N . TYR A 1 112 ? 7.661 1.842 -3.003 1.00 65.00 112 TYR A N 1
ATOM 887 C CA . TYR A 1 112 ? 6.969 2.277 -1.791 1.00 65.00 112 TYR A CA 1
ATOM 888 C C . TYR A 1 112 ? 5.762 1.391 -1.428 1.00 65.00 112 TYR A C 1
ATOM 890 O O . TYR A 1 112 ? 5.556 1.076 -0.258 1.00 65.00 112 TYR A O 1
ATOM 898 N N . ALA A 1 113 ? 4.981 0.954 -2.419 1.00 55.75 113 ALA A N 1
ATOM 899 C CA . ALA A 1 113 ? 3.838 0.059 -2.232 1.00 55.75 113 ALA A CA 1
ATOM 900 C C . ALA A 1 113 ? 4.249 -1.402 -1.966 1.00 55.75 113 ALA A C 1
ATOM 902 O O . ALA A 1 113 ? 3.475 -2.150 -1.374 1.00 55.75 113 ALA A O 1
ATOM 903 N N . MET A 1 114 ? 5.463 -1.799 -2.364 1.00 55.19 114 MET A N 1
ATOM 904 C CA . MET A 1 114 ? 5.988 -3.161 -2.182 1.00 55.19 114 MET A CA 1
ATOM 905 C C . MET A 1 114 ? 6.677 -3.377 -0.825 1.00 55.19 114 MET A C 1
ATOM 907 O O . MET A 1 114 ? 6.794 -4.512 -0.371 1.00 55.19 114 MET A O 1
ATOM 911 N N . GLY A 1 115 ? 7.113 -2.307 -0.151 1.00 50.09 115 GLY A N 1
ATOM 912 C CA . GLY A 1 115 ? 7.771 -2.374 1.160 1.00 50.09 115 GLY A CA 1
ATOM 913 C C . GLY A 1 115 ? 6.954 -3.031 2.293 1.00 50.09 115 GLY A C 1
ATOM 914 O O . GLY A 1 115 ? 7.517 -3.838 3.032 1.00 50.09 115 GLY A O 1
ATOM 915 N N . PRO A 1 116 ? 5.649 -2.735 2.468 1.00 51.28 116 PRO A N 1
ATOM 916 C CA . PRO A 1 116 ? 4.875 -3.234 3.610 1.00 51.28 116 PRO A CA 1
ATOM 917 C C . PRO A 1 116 ? 4.255 -4.639 3.444 1.00 51.28 116 PRO A C 1
ATOM 919 O O . PRO A 1 116 ? 3.423 -5.031 4.263 1.00 51.28 116 PRO A O 1
ATOM 922 N N . THR A 1 117 ? 4.631 -5.444 2.444 1.00 39.28 117 THR A N 1
ATOM 923 C CA . THR A 1 117 ? 4.103 -6.816 2.309 1.00 39.28 117 THR A CA 1
ATOM 924 C C . THR A 1 117 ? 4.775 -7.769 3.310 1.00 39.28 117 THR A C 1
ATOM 926 O O . THR A 1 117 ? 5.768 -8.422 2.994 1.00 39.28 117 THR A O 1
ATOM 929 N N . ALA A 1 118 ? 4.255 -7.834 4.539 1.00 27.12 118 ALA A N 1
ATOM 930 C CA . ALA A 1 118 ? 4.754 -8.710 5.601 1.00 27.12 118 ALA A CA 1
ATOM 931 C C . ALA A 1 118 ? 3.858 -9.942 5.841 1.00 27.12 118 ALA A C 1
ATOM 933 O O . ALA A 1 118 ? 2.662 -9.954 5.555 1.00 27.12 118 ALA A O 1
ATOM 934 N N . ARG A 1 119 ? 4.484 -10.997 6.379 1.00 27.88 119 ARG A N 1
ATOM 935 C CA . ARG A 1 119 ? 3.921 -12.327 6.666 1.00 27.88 119 ARG A CA 1
ATOM 936 C C . ARG A 1 119 ? 2.684 -12.254 7.577 1.00 27.88 119 ARG A C 1
ATOM 938 O O . ARG A 1 119 ? 2.726 -11.617 8.625 1.00 27.88 119 ARG A O 1
ATOM 945 N N . VAL A 1 120 ? 1.626 -12.980 7.206 1.00 32.97 120 VAL A N 1
ATOM 946 C CA . VAL A 1 120 ? 0.389 -13.141 7.992 1.00 32.97 120 VAL A CA 1
ATOM 947 C C . VAL A 1 120 ? 0.697 -13.830 9.329 1.00 32.97 120 VAL A C 1
ATOM 949 O O . VAL A 1 120 ? 1.310 -14.899 9.355 1.00 32.97 120 VAL A O 1
ATOM 952 N N . ALA A 1 121 ? 0.283 -13.217 10.438 1.00 29.06 121 ALA A N 1
ATOM 953 C CA . ALA A 1 121 ? 0.402 -13.788 11.777 1.00 29.06 121 ALA A CA 1
ATOM 954 C C . ALA A 1 121 ? -0.779 -14.709 12.117 1.00 29.06 121 ALA A C 1
ATOM 956 O O . ALA A 1 121 ? -1.863 -14.598 11.547 1.00 29.06 121 ALA A O 1
ATOM 957 N N . ARG A 1 122 ? -0.551 -15.639 13.052 1.00 28.83 122 ARG A N 1
ATOM 958 C CA . ARG A 1 122 ? -1.564 -16.581 13.551 1.00 28.83 122 ARG A CA 1
ATOM 959 C C . ARG A 1 122 ? -2.553 -15.872 14.492 1.00 28.83 122 ARG A C 1
ATOM 961 O O . ARG A 1 122 ? -2.140 -14.956 15.201 1.00 28.83 122 ARG A O 1
ATOM 968 N N . PRO A 1 123 ? -3.829 -16.293 14.529 1.00 33.09 123 PRO A N 1
ATOM 969 C CA . PRO A 1 123 ? -4.867 -15.586 15.267 1.00 33.09 123 PRO A CA 1
ATOM 970 C C . PRO A 1 123 ? -4.665 -15.687 16.784 1.00 33.09 123 PRO A C 1
ATOM 972 O O . PRO A 1 123 ? -4.603 -16.780 17.340 1.00 33.09 123 PRO A O 1
ATOM 975 N N . THR A 1 124 ? -4.642 -14.539 17.458 1.00 37.94 124 THR A N 1
ATOM 976 C CA . THR A 1 124 ? -4.872 -14.412 18.902 1.00 37.94 124 THR A CA 1
ATOM 977 C C . THR A 1 124 ? -6.052 -13.468 19.115 1.00 37.94 124 THR A C 1
ATOM 979 O O . THR A 1 124 ? -6.089 -12.351 18.600 1.00 37.94 124 THR A O 1
ATOM 982 N N . SER A 1 125 ? -7.075 -13.953 19.815 1.00 39.09 125 SER A N 1
ATOM 983 C CA . SER A 1 125 ? -8.322 -13.234 20.072 1.00 39.09 125 SER A CA 1
ATOM 984 C C . SER A 1 125 ? -8.099 -12.106 21.085 1.00 39.09 125 SER A C 1
ATOM 986 O O . SER A 1 125 ? -8.023 -12.352 22.289 1.00 39.09 125 SER A O 1
ATOM 988 N N . ARG A 1 126 ? -8.011 -10.862 20.608 1.00 49.50 126 ARG A N 1
ATOM 989 C CA . ARG A 1 126 ? -8.148 -9.632 21.409 1.00 49.50 126 ARG A CA 1
ATOM 990 C C . ARG A 1 126 ? -9.170 -8.696 20.734 1.00 49.50 126 ARG A C 1
ATOM 992 O O . ARG A 1 126 ? -9.443 -8.883 19.549 1.00 49.50 126 ARG A O 1
ATOM 999 N N . PRO A 1 127 ? -9.807 -7.777 21.487 1.00 50.16 127 PRO A N 1
ATOM 1000 C CA . PRO A 1 127 ? -11.018 -7.093 21.039 1.00 50.16 127 PRO A CA 1
ATOM 1001 C C . PRO A 1 127 ? -10.764 -6.139 19.854 1.00 50.16 127 PRO A C 1
ATOM 1003 O O . PRO A 1 127 ? -9.624 -5.723 19.640 1.00 50.16 127 PRO A O 1
ATOM 1006 N N . PRO A 1 128 ? -11.814 -5.798 19.081 1.00 56.00 128 PRO A N 1
ATOM 1007 C CA . PRO A 1 128 ? -11.730 -4.897 17.928 1.00 56.00 128 PRO A CA 1
ATOM 1008 C C . PRO A 1 128 ? -11.202 -3.503 18.299 1.00 56.00 128 PRO A C 1
ATOM 1010 O O . PRO A 1 128 ? -11.385 -3.030 19.422 1.00 56.00 128 PRO A O 1
ATOM 1013 N N . ILE A 1 129 ? -10.578 -2.822 17.333 1.00 57.41 129 ILE A N 1
ATOM 1014 C CA . ILE A 1 129 ? -10.110 -1.438 17.490 1.00 57.41 129 ILE A CA 1
ATOM 1015 C C . ILE A 1 129 ? -11.343 -0.531 17.601 1.00 57.41 129 ILE A C 1
ATOM 1017 O O . ILE A 1 129 ? -12.090 -0.383 16.637 1.00 57.41 129 ILE A O 1
ATOM 1021 N N . SER A 1 130 ? -11.570 0.073 18.772 1.00 48.78 130 SER A N 1
ATOM 1022 C CA . SER A 1 130 ? -12.791 0.840 19.071 1.00 48.78 130 SER A CA 1
ATOM 1023 C C . SER A 1 130 ? -12.966 2.073 18.177 1.00 48.78 130 SER A C 1
ATOM 1025 O O . SER A 1 130 ? -14.061 2.303 17.668 1.00 48.78 130 SER A O 1
ATOM 1027 N N . SER A 1 131 ? -11.890 2.821 17.923 1.00 46.69 131 SER A N 1
ATOM 1028 C CA . SER A 1 131 ? -11.822 3.875 16.901 1.00 46.69 131 SER A CA 1
ATOM 1029 C C . SER A 1 131 ? -10.385 4.386 16.768 1.00 46.69 131 SER A C 1
ATOM 1031 O O . SER A 1 131 ? -9.816 4.866 17.751 1.00 46.69 131 SER A O 1
ATOM 1033 N N . ALA A 1 132 ? -9.799 4.321 15.574 1.00 57.06 132 ALA A N 1
ATOM 1034 C CA . ALA A 1 132 ? -8.486 4.892 15.283 1.00 57.06 132 ALA A CA 1
ATOM 1035 C C . ALA A 1 132 ? -8.483 5.578 13.909 1.00 57.06 132 ALA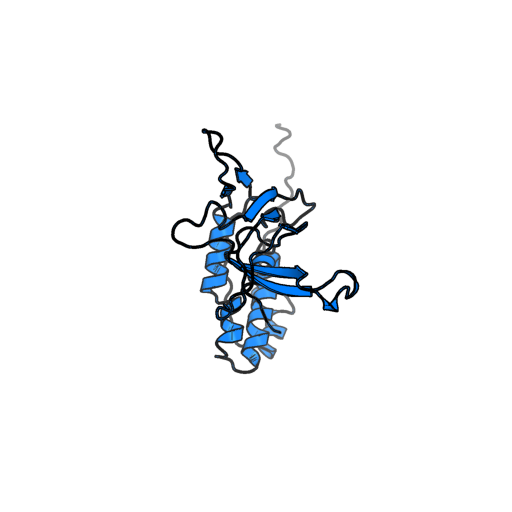 A C 1
ATOM 1037 O O . ALA A 1 132 ? -8.682 4.941 12.875 1.00 57.06 132 ALA A O 1
ATOM 1038 N N . GLY A 1 133 ? -8.230 6.888 13.897 1.00 43.47 133 GLY A N 1
ATOM 1039 C CA . GLY A 1 133 ? -7.984 7.645 12.672 1.00 43.47 133 GLY A CA 1
ATOM 1040 C C . GLY A 1 133 ? -6.518 7.534 12.263 1.00 43.47 133 GLY A C 1
ATOM 1041 O O . GLY A 1 133 ? -5.626 7.784 13.074 1.00 43.47 133 GLY A O 1
ATOM 1042 N N . THR A 1 134 ? -6.259 7.176 11.007 1.00 57.22 134 THR A N 1
ATOM 1043 C CA . THR A 1 134 ? -4.907 7.175 10.444 1.00 57.22 134 THR A CA 1
ATOM 1044 C C . THR A 1 134 ? -4.758 8.343 9.477 1.00 57.22 134 THR A C 1
ATOM 1046 O O . THR A 1 134 ? -5.376 8.395 8.413 1.00 57.22 134 THR A O 1
ATOM 1049 N N . TRP A 1 135 ? -3.881 9.280 9.830 1.00 49.06 135 TRP A N 1
ATOM 1050 C CA . TRP A 1 135 ? -3.632 10.497 9.051 1.00 49.06 135 TRP A CA 1
ATOM 1051 C C . TRP A 1 135 ? -2.868 10.250 7.742 1.00 49.06 135 TRP A C 1
ATOM 1053 O O . TRP A 1 135 ? -2.874 11.110 6.855 1.00 49.06 135 TRP A O 1
ATOM 1063 N N . PHE A 1 136 ? -2.209 9.094 7.613 1.00 50.31 136 PHE A N 1
ATOM 1064 C CA . PHE A 1 136 ? -1.422 8.720 6.443 1.00 50.31 136 PHE A CA 1
ATOM 1065 C C . PHE A 1 136 ? -1.369 7.197 6.266 1.00 50.31 136 PHE A C 1
ATOM 1067 O O . PHE A 1 136 ? -0.779 6.499 7.087 1.00 50.31 136 PHE A O 1
ATOM 1074 N N . SER A 1 137 ? -1.962 6.682 5.188 1.00 61.06 137 SER A N 1
ATOM 1075 C CA . SER A 1 137 ? -1.819 5.282 4.782 1.00 61.06 137 SER A CA 1
ATOM 1076 C C . SER A 1 137 ? -1.050 5.194 3.471 1.00 61.06 137 SER A C 1
ATOM 1078 O O . SER A 1 137 ? -1.488 5.705 2.433 1.00 61.06 137 SER A O 1
ATOM 1080 N N . GLY A 1 138 ? 0.126 4.570 3.542 1.00 59.56 138 GLY A N 1
ATOM 1081 C CA . GLY A 1 138 ? 0.933 4.265 2.372 1.00 59.56 138 GLY A CA 1
ATOM 1082 C C . GLY A 1 138 ? 0.276 3.165 1.547 1.00 59.56 138 GLY A C 1
ATOM 1083 O O . GLY A 1 138 ? -0.013 2.102 2.083 1.00 59.56 138 GLY A O 1
ATOM 1084 N N . ALA A 1 139 ? 0.039 3.434 0.260 1.00 63.16 139 ALA A N 1
ATOM 1085 C CA . ALA A 1 139 ? -0.581 2.504 -0.683 1.00 63.16 139 ALA A CA 1
ATOM 1086 C C . ALA A 1 139 ? -1.932 1.947 -0.189 1.00 63.16 139 ALA A C 1
ATOM 1088 O O . ALA A 1 139 ? -2.059 0.774 0.151 1.00 63.16 139 ALA A O 1
ATOM 1089 N N . ALA A 1 140 ? -2.980 2.777 -0.248 1.00 71.75 140 ALA A N 1
ATOM 1090 C CA . ALA A 1 140 ? -4.363 2.446 0.134 1.00 71.75 140 ALA A CA 1
ATOM 1091 C C . ALA A 1 140 ? -4.978 1.238 -0.621 1.00 71.75 140 ALA A C 1
ATOM 1093 O O . ALA A 1 140 ? -6.102 0.812 -0.344 1.00 71.75 140 ALA A O 1
ATOM 1094 N N . GLU A 1 141 ? -4.250 0.681 -1.586 1.00 80.56 141 GLU A N 1
ATOM 1095 C CA . GLU A 1 141 ? -4.560 -0.549 -2.312 1.00 80.56 141 GLU A CA 1
ATOM 1096 C C . GLU A 1 141 ? -4.149 -1.833 -1.558 1.00 80.56 141 GLU A C 1
ATOM 1098 O O . GLU A 1 141 ? -4.590 -2.918 -1.921 1.00 80.56 141 GLU A O 1
ATOM 1103 N N . GLY A 1 142 ? -3.345 -1.737 -0.493 1.00 80.00 142 GLY A N 1
ATOM 1104 C CA . GLY A 1 142 ? -2.880 -2.900 0.266 1.00 80.00 142 GLY A CA 1
ATOM 1105 C C . GLY A 1 142 ? -4.018 -3.790 0.785 1.00 80.00 142 GLY A C 1
ATOM 1106 O O . GLY A 1 142 ? -5.074 -3.308 1.195 1.00 80.00 142 GLY A O 1
ATO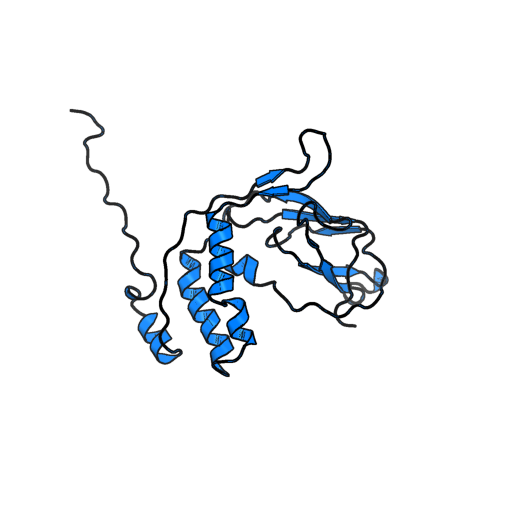M 1107 N N . ASN A 1 143 ? -3.813 -5.108 0.781 1.00 85.31 143 ASN A N 1
ATOM 1108 C CA . ASN A 1 143 ? -4.798 -6.060 1.316 1.00 85.31 143 ASN A CA 1
ATOM 1109 C C . ASN A 1 143 ? -4.753 -6.152 2.844 1.00 85.31 143 ASN A C 1
ATOM 1111 O O . ASN A 1 143 ? -5.754 -6.462 3.486 1.00 85.31 143 ASN A O 1
ATOM 1115 N N . VAL A 1 144 ? -3.590 -5.864 3.422 1.00 85.38 144 VAL A N 1
ATOM 1116 C CA . VAL A 1 144 ? -3.334 -5.846 4.860 1.00 85.38 144 VAL A CA 1
ATOM 1117 C C . VAL A 1 144 ? -2.556 -4.584 5.212 1.00 85.38 144 VAL A C 1
ATOM 1119 O O . VAL A 1 144 ? -1.825 -4.046 4.381 1.00 85.38 144 VAL A O 1
ATOM 1122 N N . ALA A 1 145 ? -2.694 -4.138 6.451 1.00 85.19 145 ALA A N 1
ATOM 1123 C CA . ALA A 1 145 ? -1.886 -3.094 7.051 1.00 85.19 145 ALA A CA 1
ATOM 1124 C C . ALA A 1 145 ? -1.344 -3.561 8.398 1.00 85.19 145 ALA A C 1
ATOM 1126 O O . ALA A 1 145 ? -1.907 -4.437 9.055 1.00 85.19 145 ALA A O 1
ATOM 1127 N N . VAL A 1 146 ? -0.255 -2.933 8.819 1.00 86.81 146 VAL A N 1
ATOM 1128 C CA . VAL A 1 146 ? 0.225 -3.013 10.191 1.00 86.81 146 VAL A CA 1
ATOM 1129 C C . VAL A 1 146 ? -0.064 -1.670 10.847 1.00 86.81 146 VAL A C 1
ATOM 1131 O O . VAL A 1 146 ? 0.330 -0.630 10.322 1.00 86.81 146 VAL A O 1
ATOM 1134 N N . ALA A 1 147 ? -0.778 -1.689 11.968 1.00 85.81 147 ALA A N 1
ATOM 1135 C CA . ALA A 1 147 ? -1.192 -0.493 12.691 1.00 85.81 147 ALA A CA 1
ATOM 1136 C C . ALA A 1 147 ? -0.765 -0.572 14.156 1.00 85.81 147 ALA A C 1
ATOM 1138 O O . ALA A 1 147 ? -0.651 -1.653 14.728 1.00 85.81 147 ALA A O 1
ATOM 1139 N N . VAL A 1 148 ? -0.544 0.586 14.771 1.00 86.81 148 VAL A N 1
ATOM 1140 C CA . VAL A 1 148 ? -0.276 0.694 16.206 1.00 86.81 148 VAL A CA 1
ATOM 1141 C C . VAL A 1 148 ? -1.532 1.220 16.882 1.00 86.81 148 VAL A C 1
ATOM 1143 O O . VAL A 1 148 ? -2.073 2.244 16.468 1.00 86.81 148 VAL A O 1
ATOM 1146 N N . ALA A 1 149 ? -1.985 0.537 17.928 1.00 84.81 149 ALA A N 1
ATOM 1147 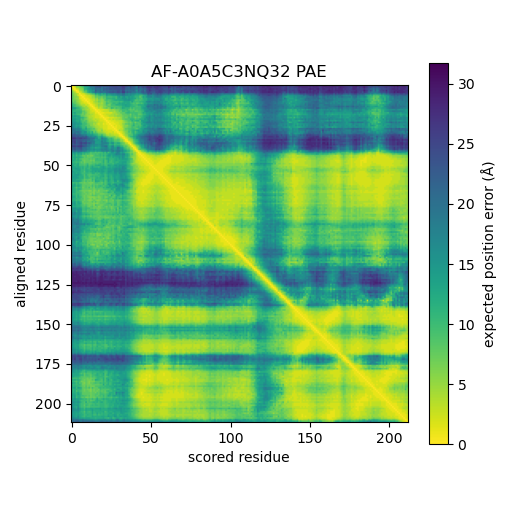C CA . ALA A 1 149 ? -3.126 0.968 18.725 1.00 84.81 149 ALA A CA 1
ATOM 1148 C C . ALA A 1 149 ? -2.845 0.794 20.219 1.00 84.81 149 ALA A C 1
ATOM 1150 O O . ALA A 1 149 ? -2.025 -0.028 20.629 1.00 84.81 149 ALA A O 1
ATOM 1151 N N . ARG A 1 150 ? -3.517 1.599 21.044 1.00 84.56 150 ARG A N 1
ATOM 1152 C CA . ARG A 1 150 ? -3.366 1.556 22.500 1.00 84.56 150 ARG A CA 1
ATOM 1153 C C . ARG A 1 150 ? -4.214 0.430 23.091 1.00 84.56 150 ARG A C 1
ATOM 1155 O O . ARG A 1 150 ? -5.406 0.358 22.817 1.00 84.56 150 ARG A O 1
ATOM 1162 N N . THR A 1 151 ? -3.603 -0.402 23.926 1.00 85.25 151 THR A N 1
ATOM 1163 C CA . THR A 1 151 ? -4.245 -1.520 24.640 1.00 85.25 151 THR A CA 1
ATOM 1164 C C . THR A 1 151 ? -4.249 -1.335 26.158 1.00 85.25 151 THR A C 1
ATOM 1166 O O . THR A 1 151 ? -5.082 -1.927 26.838 1.00 85.25 151 THR A O 1
ATOM 1169 N N . GLY A 1 152 ? -3.344 -0.509 26.693 1.00 81.81 152 GLY A N 1
ATOM 1170 C CA . GLY A 1 152 ? -3.256 -0.181 28.120 1.00 81.81 152 GLY A CA 1
ATOM 1171 C C . GLY A 1 152 ? -3.748 1.228 28.472 1.00 81.81 152 GLY A C 1
ATOM 1172 O O . GLY A 1 152 ? -4.229 1.984 27.626 1.00 81.81 152 GLY A O 1
ATOM 1173 N N . GLY A 1 153 ? -3.597 1.602 29.745 1.00 83.56 153 GLY A N 1
ATOM 1174 C CA . GLY A 1 153 ? -3.984 2.925 30.242 1.00 83.56 153 GLY A CA 1
ATOM 1175 C C . GLY A 1 153 ? -3.142 4.060 29.648 1.00 83.56 153 GLY A C 1
ATOM 1176 O O . GLY A 1 153 ? -1.948 3.905 29.396 1.00 83.56 153 GLY A O 1
ATOM 1177 N N . ILE A 1 154 ? -3.753 5.236 29.471 1.00 83.81 154 ILE A N 1
ATOM 1178 C CA . ILE A 1 154 ? -3.099 6.431 28.899 1.00 83.81 154 ILE A CA 1
ATOM 1179 C C . ILE A 1 154 ? -1.853 6.840 29.704 1.00 83.81 154 ILE A C 1
ATOM 1181 O O . ILE A 1 154 ? -0.858 7.269 29.122 1.00 83.81 154 ILE A O 1
ATOM 1185 N N . SER A 1 155 ? -1.874 6.633 31.025 1.00 88.69 155 SER A N 1
ATOM 1186 C CA . SER A 1 155 ? -0.762 6.926 31.940 1.00 88.69 155 SER A CA 1
ATOM 1187 C C . SER A 1 155 ? 0.540 6.197 31.592 1.00 88.69 155 SER A C 1
ATOM 1189 O O . SER A 1 155 ? 1.618 6.669 31.938 1.00 88.69 155 SER A O 1
ATOM 1191 N N . GLN A 1 156 ? 0.466 5.074 30.873 1.00 85.88 156 GLN A N 1
ATOM 1192 C CA . GLN A 1 156 ? 1.629 4.278 30.476 1.00 85.88 156 GLN A CA 1
ATOM 1193 C C . GLN A 1 156 ? 2.254 4.745 29.148 1.00 85.88 156 GLN A C 1
ATOM 1195 O O . GLN A 1 156 ? 3.235 4.156 28.690 1.00 85.88 156 GLN A O 1
ATOM 1200 N N . SER A 1 157 ? 1.723 5.807 28.525 1.00 87.75 157 SER A N 1
ATOM 1201 C CA . SER A 1 157 ? 2.271 6.422 27.308 1.00 87.75 157 SER A CA 1
ATOM 1202 C C . SER A 1 157 ? 2.566 5.376 26.215 1.00 87.75 157 SER A C 1
ATOM 1204 O O . SER A 1 157 ? 1.701 4.555 25.908 1.00 87.75 157 SER A O 1
ATOM 1206 N N . THR A 1 158 ? 3.754 5.374 25.610 1.00 87.50 158 THR A N 1
ATOM 1207 C CA . THR A 1 158 ? 4.156 4.449 24.539 1.00 87.50 158 THR A CA 1
ATOM 1208 C C . THR A 1 158 ? 4.183 2.982 24.966 1.00 87.50 158 THR A C 1
ATOM 1210 O O . THR A 1 158 ? 3.981 2.116 24.123 1.00 87.50 158 T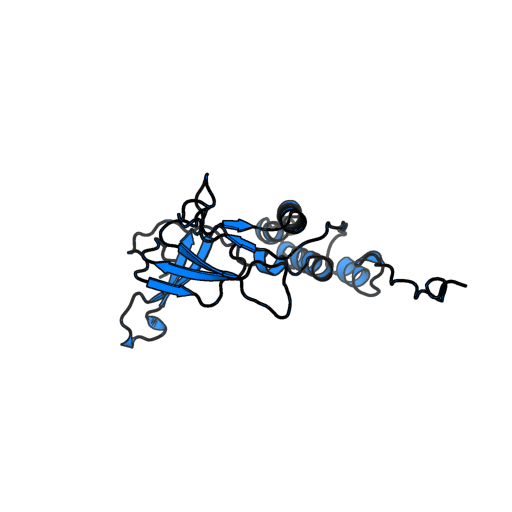HR A O 1
ATOM 1213 N N . ARG A 1 159 ? 4.343 2.679 26.263 1.00 87.06 159 ARG A N 1
ATOM 1214 C CA . ARG A 1 159 ? 4.358 1.296 26.783 1.00 87.06 159 ARG A CA 1
ATOM 1215 C C . ARG A 1 159 ? 2.996 0.606 26.710 1.00 87.06 159 ARG A C 1
ATOM 1217 O O . ARG A 1 159 ? 2.924 -0.606 26.841 1.00 87.06 159 ARG A O 1
ATOM 1224 N N . SER A 1 160 ? 1.928 1.376 26.507 1.00 87.38 160 SER A N 1
ATOM 1225 C CA . SER A 1 16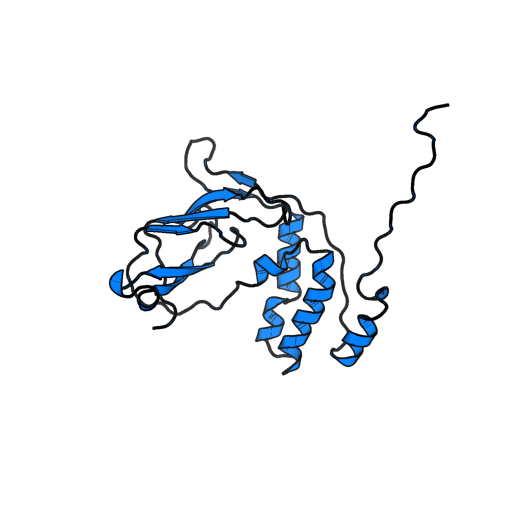0 ? 0.570 0.852 26.312 1.00 87.38 160 SER A CA 1
ATOM 1226 C C . SER A 1 160 ? 0.190 0.672 24.843 1.00 87.38 160 SER A C 1
ATOM 1228 O O . SER A 1 160 ? -0.977 0.418 24.549 1.00 87.38 160 SER A O 1
ATOM 1230 N N . LEU A 1 161 ? 1.132 0.867 23.917 1.00 87.50 161 LEU A N 1
ATOM 1231 C CA . LEU A 1 161 ? 0.910 0.661 22.493 1.00 87.50 161 LEU A CA 1
ATOM 1232 C C . LEU A 1 161 ? 1.260 -0.773 22.111 1.00 87.50 161 LEU A C 1
ATOM 1234 O O . LEU A 1 161 ? 2.297 -1.298 22.505 1.00 87.50 161 LEU A O 1
ATOM 1238 N N . SER A 1 162 ? 0.409 -1.367 21.289 1.00 86.19 162 SER A N 1
ATOM 1239 C CA . SER A 1 162 ? 0.619 -2.683 20.705 1.00 86.19 162 SER A CA 1
ATOM 1240 C C . SER A 1 162 ? 0.532 -2.602 19.186 1.00 86.19 162 SER A C 1
ATOM 1242 O O . SER A 1 162 ? -0.137 -1.727 18.626 1.00 86.19 162 SER A O 1
ATOM 1244 N N . LEU A 1 163 ? 1.222 -3.523 18.521 1.00 90.12 163 LEU A N 1
ATOM 1245 C CA . LEU A 1 163 ? 1.198 -3.657 17.073 1.00 90.12 163 LEU A CA 1
ATOM 1246 C C . LEU A 1 163 ? 0.071 -4.604 16.660 1.00 90.12 163 LEU A C 1
ATOM 1248 O O . LEU A 1 163 ? -0.180 -5.607 17.326 1.00 90.12 163 LEU A O 1
ATOM 1252 N N . PHE A 1 164 ? -0.585 -4.308 15.546 1.00 86.44 164 PHE A N 1
ATOM 1253 C CA . PHE A 1 164 ? -1.695 -5.091 15.032 1.00 86.44 164 PHE A CA 1
ATOM 1254 C C . PHE A 1 164 ? -1.570 -5.338 13.534 1.00 86.44 164 PHE A C 1
ATOM 1256 O O . PHE A 1 164 ? -1.196 -4.443 12.779 1.00 86.44 164 PHE A O 1
ATOM 1263 N N . LEU A 1 165 ? -1.954 -6.536 13.104 1.00 88.25 165 LEU A N 1
ATOM 1264 C CA . LEU A 1 165 ? -2.244 -6.866 11.718 1.00 88.25 165 LEU A CA 1
ATOM 1265 C C . LEU A 1 165 ? -3.715 -6.556 11.440 1.00 88.25 165 LEU A C 1
ATOM 1267 O O . LEU A 1 165 ? -4.600 -7.127 12.076 1.00 88.25 165 LEU A O 1
ATOM 1271 N N . VAL A 1 166 ? -3.968 -5.674 10.479 1.00 86.69 166 VAL A N 1
ATOM 1272 C CA . VAL A 1 166 ? -5.306 -5.232 10.083 1.00 86.69 166 VAL A CA 1
ATOM 1273 C C . VAL A 1 166 ? -5.582 -5.712 8.656 1.00 86.69 166 VAL A C 1
ATOM 1275 O O . VAL A 1 166 ? -4.900 -5.276 7.728 1.00 86.69 166 VAL A O 1
ATOM 1278 N N . PRO A 1 167 ? -6.557 -6.602 8.434 1.00 85.88 167 PRO A N 1
ATOM 1279 C CA . PRO A 1 167 ? -7.002 -6.949 7.091 1.00 85.88 167 PRO A CA 1
ATOM 1280 C C . PRO A 1 167 ? -7.835 -5.788 6.531 1.00 85.88 167 PRO A C 1
ATOM 1282 O O . PRO A 1 167 ? -8.847 -5.395 7.102 1.00 85.88 167 PRO A O 1
ATOM 1285 N N . LEU A 1 168 ? -7.409 -5.220 5.407 1.00 85.44 168 LEU A N 1
ATOM 1286 C CA . LEU A 1 168 ? -8.140 -4.140 4.737 1.00 85.44 168 LEU A CA 1
ATOM 1287 C C . LEU A 1 168 ? -9.118 -4.688 3.697 1.00 85.44 168 LEU A C 1
ATOM 1289 O O . LEU A 1 168 ? -10.135 -4.063 3.406 1.00 85.44 168 LEU A O 1
ATOM 1293 N N . ARG A 1 169 ? -8.797 -5.846 3.111 1.00 84.00 169 ARG A N 1
ATOM 1294 C CA . ARG A 1 169 ? -9.579 -6.504 2.061 1.00 84.00 169 ARG A CA 1
ATOM 1295 C C . ARG A 1 169 ? -9.555 -8.010 2.280 1.00 84.00 169 ARG A C 1
ATOM 1297 O O . ARG A 1 169 ? -8.494 -8.586 2.506 1.00 84.00 169 ARG A O 1
ATOM 1304 N N . MET A 1 170 ? -10.717 -8.643 2.171 1.00 75.62 170 MET A N 1
ATOM 1305 C CA . MET A 1 170 ? -10.879 -10.097 2.214 1.00 75.62 170 MET A CA 1
ATOM 1306 C C . MET A 1 170 ? -11.630 -10.525 0.950 1.00 75.62 170 MET A C 1
ATOM 1308 O O . MET A 1 170 ? -12.533 -9.820 0.502 1.00 75.62 170 MET A O 1
ATOM 1312 N N . GLY A 1 171 ? -11.227 -11.638 0.334 1.00 68.50 171 GLY A N 1
ATOM 1313 C CA . GLY A 1 171 ? -11.837 -12.109 -0.916 1.00 68.50 171 GLY A CA 1
ATOM 1314 C C . GLY A 1 171 ? -13.325 -12.479 -0.771 1.00 68.50 171 GLY A C 1
ATOM 1315 O O . GLY A 1 171 ? -13.809 -12.631 0.350 1.00 68.50 171 GLY A O 1
ATOM 1316 N N . PRO A 1 172 ? -14.062 -12.663 -1.886 1.00 59.75 172 PRO A N 1
ATOM 1317 C CA . PRO A 1 172 ? -13.670 -12.414 -3.279 1.00 59.75 172 PRO A CA 1
ATOM 1318 C C . PRO A 1 172 ? -13.928 -10.968 -3.749 1.00 59.75 172 PRO A C 1
ATOM 1320 O O . PRO A 1 172 ? -13.591 -10.631 -4.881 1.00 59.75 172 PRO A O 1
ATOM 1323 N N . TYR A 1 173 ? -14.492 -10.102 -2.901 1.00 58.81 173 TYR A N 1
ATOM 1324 C CA . TYR A 1 173 ? -14.826 -8.717 -3.247 1.00 58.81 173 TYR A CA 1
ATOM 1325 C C . TYR A 1 173 ? -13.878 -7.740 -2.528 1.00 58.81 173 TYR A C 1
ATOM 1327 O O . TYR A 1 173 ? -14.137 -7.367 -1.388 1.00 58.81 173 TYR A O 1
ATOM 1335 N N . PRO A 1 174 ? -12.782 -7.289 -3.172 1.00 67.25 174 PRO A N 1
ATOM 1336 C CA . PRO A 1 174 ? -11.776 -6.415 -2.550 1.00 67.25 174 PRO A CA 1
ATOM 1337 C C . PRO A 1 174 ? -12.262 -4.973 -2.310 1.00 67.25 174 PRO A C 1
ATOM 1339 O O . PRO A 1 174 ? -11.511 -4.140 -1.801 1.00 67.25 174 PRO A O 1
ATOM 1342 N N . THR A 1 175 ? -13.495 -4.659 -2.713 1.00 66.94 175 THR A N 1
ATOM 1343 C CA . THR A 1 175 ? -14.187 -3.401 -2.418 1.00 66.94 175 THR A CA 1
ATOM 1344 C C . THR A 1 175 ? -15.648 -3.700 -2.069 1.00 66.94 175 THR A C 1
ATOM 1346 O O . THR A 1 175 ? -16.257 -4.489 -2.802 1.00 66.94 175 THR A O 1
ATOM 1349 N N . PRO A 1 176 ? -16.246 -3.043 -1.060 1.00 72.50 176 PRO A N 1
ATOM 1350 C CA . PRO A 1 176 ? -15.650 -2.013 -0.201 1.00 72.50 176 PRO A CA 1
ATOM 1351 C C . PRO A 1 176 ? -14.551 -2.568 0.716 1.00 72.50 176 PRO A C 1
ATOM 1353 O O . PRO A 1 176 ? -14.338 -3.778 0.781 1.00 72.50 176 PRO A O 1
ATOM 1356 N N . LEU A 1 177 ? -13.816 -1.673 1.380 1.00 82.12 177 LEU A N 1
ATOM 1357 C CA . LEU A 1 177 ? -12.873 -2.085 2.416 1.00 82.12 177 LEU A CA 1
ATOM 1358 C C . LEU A 1 177 ? -13.600 -2.870 3.514 1.00 82.12 177 LEU A C 1
ATOM 1360 O O . LEU A 1 177 ? -14.786 -2.672 3.782 1.00 82.12 177 LEU A O 1
ATOM 1364 N N . TRP A 1 178 ? -12.882 -3.812 4.106 1.00 79.81 178 TRP A N 1
ATOM 1365 C CA . TRP A 1 178 ? -13.442 -4.792 5.019 1.00 79.81 178 TRP A CA 1
ATOM 1366 C C . TRP A 1 178 ? -13.630 -4.209 6.426 1.00 79.81 178 TRP A C 1
ATOM 1368 O O . TRP A 1 178 ? -12.802 -3.439 6.892 1.00 79.81 178 TRP A O 1
ATOM 1378 N N . ASP A 1 179 ? -14.712 -4.602 7.103 1.00 80.00 179 ASP A N 1
ATOM 1379 C CA . ASP A 1 179 ? -14.919 -4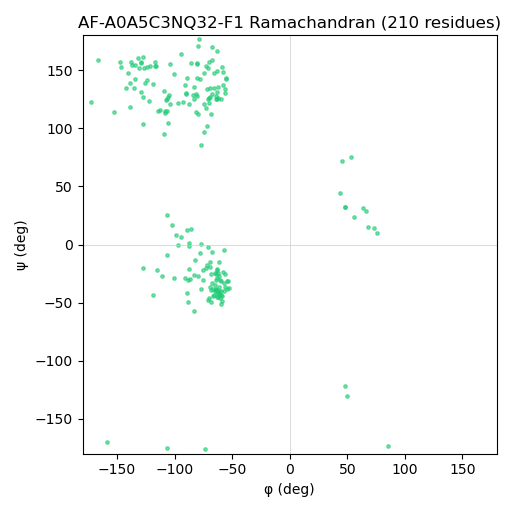.477 8.557 1.00 80.00 179 ASP A CA 1
ATOM 1380 C C . ASP A 1 179 ? -14.558 -3.120 9.191 1.00 80.00 179 ASP A C 1
ATOM 1382 O O . ASP A 1 179 ? -13.584 -2.977 9.930 1.00 80.00 179 ASP A O 1
ATOM 1386 N N . GLY A 1 180 ? -15.366 -2.095 8.922 1.00 81.88 180 GLY A N 1
ATOM 1387 C CA . GLY A 1 180 ? -15.233 -0.807 9.611 1.00 81.88 180 GLY A CA 1
ATOM 1388 C C . GLY A 1 180 ? -14.025 0.027 9.179 1.00 81.88 180 GLY A C 1
ATOM 1389 O O . GLY A 1 180 ? -13.675 0.986 9.862 1.00 81.88 180 GLY A O 1
ATOM 1390 N N . VAL A 1 181 ? -13.390 -0.323 8.061 1.00 85.81 181 VAL A N 1
ATOM 1391 C CA . VAL A 1 181 ? -12.348 0.490 7.433 1.00 85.81 181 VAL A CA 1
ATOM 1392 C C . VAL A 1 181 ? -12.981 1.450 6.427 1.00 85.81 181 VAL A C 1
ATOM 1394 O O . VAL A 1 181 ? -13.733 1.038 5.545 1.00 85.81 181 VAL A O 1
ATOM 1397 N N . PHE A 1 182 ? -12.632 2.728 6.529 1.00 86.38 182 PHE A N 1
ATOM 1398 C CA . PHE A 1 182 ? -13.232 3.805 5.750 1.00 86.38 182 PHE A CA 1
ATOM 1399 C C . PHE A 1 182 ? -12.168 4.671 5.077 1.00 86.38 182 PHE A C 1
ATOM 1401 O O . PHE A 1 182 ? -11.245 5.142 5.735 1.00 86.38 182 PHE A O 1
ATOM 1408 N N . LEU A 1 183 ? -12.314 4.933 3.774 1.00 89.19 183 LEU A N 1
ATOM 1409 C CA . LEU A 1 183 ? -11.471 5.891 3.047 1.00 89.19 183 LEU A CA 1
ATOM 1410 C C . LEU A 1 183 ? -12.125 7.272 3.038 1.00 89.19 183 LEU A C 1
ATOM 1412 O O . LEU A 1 183 ? -13.243 7.436 2.545 1.00 89.19 183 LEU A O 1
ATOM 1416 N N . HIS A 1 184 ? -11.417 8.284 3.541 1.00 89.75 184 HIS A N 1
ATOM 1417 C CA . HIS A 1 184 ? -11.921 9.661 3.544 1.00 89.75 184 HIS A CA 1
ATOM 1418 C C . HIS A 1 184 ? -11.580 10.410 2.267 1.00 89.75 184 HIS A C 1
ATOM 1420 O O . HIS A 1 184 ? -12.442 11.057 1.684 1.00 89.75 184 HIS A O 1
ATOM 1426 N N . ARG A 1 185 ? -10.317 10.363 1.845 1.00 91.50 185 ARG A N 1
ATOM 1427 C CA . ARG A 1 185 ? -9.855 11.037 0.631 1.00 91.50 185 ARG A CA 1
ATOM 1428 C C . ARG A 1 185 ? -8.482 10.546 0.215 1.00 91.50 185 ARG A C 1
ATOM 1430 O O . ARG A 1 185 ? -7.703 10.071 1.043 1.00 91.50 185 ARG A O 1
ATOM 1437 N N . LEU A 1 186 ? -8.171 10.751 -1.060 1.00 92.31 186 LEU A N 1
ATOM 1438 C CA . LEU A 1 186 ? -6.798 10.715 -1.547 1.00 92.31 186 LEU A CA 1
ATOM 1439 C C . LEU A 1 186 ? -6.087 12.023 -1.200 1.00 92.31 186 LEU A C 1
ATOM 1441 O O . LEU A 1 186 ? -6.677 13.105 -1.242 1.00 92.31 186 LEU A O 1
ATOM 1445 N N . LYS A 1 187 ? -4.807 11.924 -0.849 1.00 88.81 187 LYS A N 1
ATOM 1446 C CA . LYS A 1 187 ? -3.966 13.093 -0.589 1.00 88.81 187 LYS A CA 1
ATOM 1447 C C . LYS A 1 187 ? -3.701 13.845 -1.895 1.00 88.81 187 LYS A C 1
ATOM 1449 O O . LYS A 1 187 ? -3.293 13.236 -2.884 1.00 88.81 187 LYS A O 1
ATOM 1454 N N . ASN A 1 188 ? -3.839 15.171 -1.858 1.00 90.94 188 ASN A N 1
ATOM 1455 C CA . ASN A 1 188 ? -3.265 16.046 -2.877 1.00 90.94 188 ASN A CA 1
ATOM 1456 C C . ASN A 1 188 ? -1.783 16.263 -2.542 1.00 90.94 188 ASN A C 1
ATOM 1458 O O . ASN A 1 188 ? -1.462 16.795 -1.480 1.00 90.94 188 ASN A O 1
ATOM 1462 N N . LYS A 1 189 ? -0.890 15.769 -3.397 1.00 87.81 189 LYS A N 1
ATOM 1463 C CA . LYS A 1 189 ? 0.551 15.673 -3.128 1.00 87.81 189 LYS A CA 1
ATOM 1464 C C . LYS A 1 189 ? 1.313 16.557 -4.102 1.00 87.81 189 LYS A C 1
ATOM 1466 O O . LYS A 1 189 ? 0.855 16.748 -5.218 1.00 87.81 189 LYS A O 1
ATOM 1471 N N . ILE A 1 190 ? 2.499 17.011 -3.707 1.00 90.50 190 ILE A N 1
ATOM 1472 C CA . ILE A 1 190 ? 3.431 17.733 -4.591 1.00 90.50 190 ILE A CA 1
ATOM 1473 C C . ILE A 1 190 ? 4.111 16.818 -5.629 1.00 90.50 190 ILE A C 1
ATOM 1475 O O . ILE A 1 190 ? 4.617 17.293 -6.636 1.00 90.50 190 ILE A O 1
ATOM 1479 N N . GLY A 1 191 ? 4.132 15.505 -5.381 1.00 84.81 191 GLY A N 1
ATOM 1480 C CA . GLY A 1 191 ? 4.762 14.502 -6.235 1.00 84.81 191 GLY A CA 1
ATOM 1481 C C . GLY A 1 191 ? 4.182 13.111 -5.986 1.00 84.81 191 GLY A C 1
ATOM 1482 O O . GLY A 1 191 ? 3.162 12.970 -5.306 1.00 84.81 191 GLY A O 1
ATOM 1483 N N . THR A 1 192 ? 4.817 12.079 -6.556 1.00 84.38 192 THR A N 1
ATOM 1484 C CA . THR A 1 192 ? 4.366 10.670 -6.490 1.00 84.38 192 THR A CA 1
ATOM 1485 C C . THR A 1 192 ? 2.880 10.494 -6.814 1.00 84.38 192 THR A C 1
ATOM 1487 O O . THR A 1 192 ? 2.214 9.631 -6.248 1.00 84.38 192 THR A O 1
ATOM 1490 N N . HIS A 1 193 ? 2.319 11.325 -7.702 1.00 85.69 193 HIS A N 1
ATOM 1491 C CA . HIS A 1 193 ? 0.869 11.443 -7.921 1.00 85.69 193 HIS A CA 1
ATOM 1492 C C . HIS A 1 193 ? 0.185 10.114 -8.249 1.00 85.69 193 HIS A C 1
ATOM 1494 O O . HIS A 1 193 ? -0.951 9.897 -7.836 1.00 85.69 193 HIS A O 1
ATOM 1500 N N . VAL A 1 194 ? 0.908 9.210 -8.908 1.00 85.25 194 VAL A N 1
ATOM 1501 C CA . VAL A 1 194 ? 0.447 7.866 -9.266 1.00 85.25 194 VAL A CA 1
ATOM 1502 C C . VAL A 1 194 ? 0.176 6.987 -8.035 1.00 85.25 194 VAL A C 1
ATOM 1504 O O . VAL A 1 194 ? -0.781 6.219 -8.035 1.00 85.25 194 VAL A O 1
ATOM 1507 N N . VAL A 1 195 ? 0.953 7.131 -6.955 1.00 87.31 195 VAL A N 1
ATOM 1508 C CA . VAL A 1 195 ? 0.838 6.286 -5.755 1.00 87.31 195 VAL A CA 1
ATOM 1509 C C . VAL A 1 195 ? -0.462 6.599 -4.997 1.00 87.31 195 VAL A C 1
ATOM 1511 O O . VAL A 1 195 ? -0.642 7.735 -4.551 1.00 87.31 195 VAL A O 1
ATOM 1514 N N . PRO A 1 196 ? -1.373 5.643 -4.761 1.00 88.44 196 PRO A N 1
ATOM 1515 C CA . PRO A 1 196 ? -2.615 5.919 -4.042 1.00 88.44 196 PRO A CA 1
ATOM 1516 C C . PRO A 1 196 ? -2.351 6.081 -2.536 1.00 88.44 196 PRO A C 1
ATOM 1518 O O . PRO A 1 196 ? -2.273 5.104 -1.795 1.00 88.44 196 PRO A O 1
ATOM 1521 N N . ILE A 1 197 ? -2.209 7.325 -2.075 1.00 89.38 197 ILE A N 1
ATOM 1522 C CA . ILE A 1 197 ? -2.036 7.663 -0.654 1.00 89.38 197 ILE A CA 1
ATOM 1523 C C . ILE A 1 197 ? -3.336 8.264 -0.144 1.00 89.38 197 ILE A C 1
ATOM 1525 O O . ILE A 1 197 ? -3.840 9.225 -0.732 1.00 89.38 197 ILE A O 1
ATOM 1529 N N . ALA A 1 198 ? -3.859 7.720 0.952 1.00 89.25 198 ALA A N 1
ATOM 1530 C CA . ALA A 1 198 ? -5.158 8.108 1.482 1.00 89.25 198 ALA A CA 1
ATOM 1531 C C . ALA A 1 198 ? -5.142 8.388 2.987 1.00 89.25 198 ALA A C 1
ATOM 1533 O O . ALA A 1 198 ? -4.252 7.953 3.721 1.00 89.25 198 ALA A O 1
ATOM 1534 N N . GLU A 1 199 ? -6.165 9.115 3.428 1.00 87.75 199 GLU A N 1
ATOM 1535 C CA . GLU A 1 199 ? -6.596 9.170 4.826 1.00 87.75 199 GLU A CA 1
ATOM 1536 C C . GLU A 1 199 ? -7.630 8.067 5.059 1.00 87.75 199 GLU A C 1
ATOM 1538 O O . GLU A 1 199 ? -8.584 7.951 4.279 1.00 87.75 199 GLU A O 1
ATOM 1543 N N . LEU A 1 200 ? -7.437 7.273 6.115 1.00 86.12 200 LEU A N 1
ATOM 1544 C CA . LEU A 1 200 ? -8.347 6.189 6.474 1.00 86.12 200 LEU A CA 1
ATOM 1545 C C . LEU A 1 200 ? -8.738 6.231 7.948 1.00 86.12 200 LEU A C 1
ATOM 1547 O O . LEU A 1 200 ? -7.970 6.676 8.802 1.00 86.12 200 LEU A O 1
ATOM 1551 N N . GLU A 1 201 ? -9.919 5.711 8.237 1.00 83.94 201 GLU A N 1
ATOM 1552 C CA . GLU A 1 201 ? -10.450 5.512 9.581 1.00 83.94 201 GLU A CA 1
ATOM 1553 C C . GLU A 1 201 ? -10.710 4.024 9.814 1.00 83.94 201 GLU A C 1
ATOM 1555 O O . GLU A 1 201 ? -11.210 3.323 8.935 1.00 83.94 201 GLU A O 1
ATOM 1560 N N . LEU A 1 202 ? -10.349 3.555 11.008 1.00 85.44 202 LEU A N 1
ATOM 1561 C CA . LEU A 1 202 ? -10.658 2.227 11.526 1.00 85.44 202 LEU A CA 1
ATOM 1562 C C . LEU A 1 202 ? -11.706 2.388 12.627 1.00 85.44 202 LEU A C 1
ATOM 1564 O O . LEU A 1 202 ? -11.423 2.985 13.669 1.00 85.44 202 LEU A O 1
ATOM 1568 N N . ARG A 1 203 ? -12.910 1.861 12.419 1.00 81.88 203 ARG A N 1
ATOM 1569 C CA . ARG A 1 203 ? -14.033 1.984 13.352 1.00 81.88 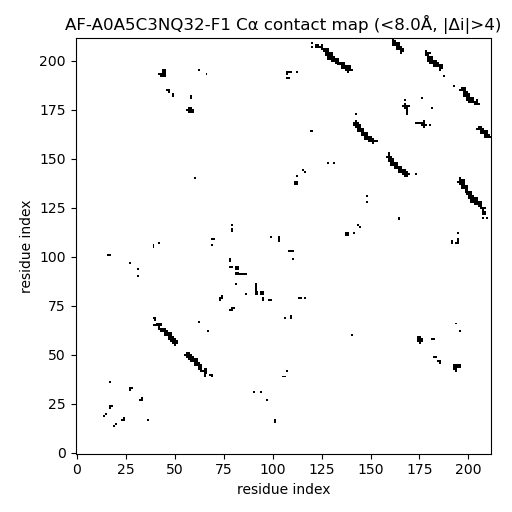203 ARG A CA 1
ATOM 1570 C C . ARG A 1 203 ? -14.607 0.611 13.662 1.00 81.88 203 ARG A C 1
ATOM 1572 O O . ARG A 1 203 ? -15.334 0.037 12.859 1.00 81.88 203 ARG A O 1
ATOM 1579 N N . GLY A 1 204 ? -14.298 0.097 14.848 1.00 79.00 204 GLY A N 1
ATOM 1580 C CA . GLY A 1 204 ? -14.681 -1.260 15.238 1.00 79.00 204 GLY A CA 1
ATOM 1581 C C . GLY A 1 204 ? -13.960 -2.349 14.439 1.00 79.00 204 GLY A C 1
ATOM 1582 O O . GLY A 1 204 ? -14.404 -3.492 14.455 1.00 79.00 204 GLY A O 1
ATOM 1583 N N . THR A 1 205 ? -12.876 -2.011 13.734 1.00 83.56 205 THR A N 1
ATOM 1584 C CA . THR A 1 205 ? -12.179 -2.931 12.832 1.00 83.56 205 THR A CA 1
ATOM 1585 C C . THR A 1 205 ? -11.504 -4.058 13.601 1.00 83.56 205 THR A C 1
ATOM 1587 O O . THR A 1 205 ? -10.737 -3.820 14.543 1.00 83.56 205 THR A O 1
ATOM 1590 N N . ARG A 1 206 ? -11.754 -5.300 13.180 1.00 83.88 206 ARG A N 1
ATOM 1591 C CA . ARG A 1 206 ? -11.035 -6.476 13.673 1.00 83.88 206 ARG A CA 1
ATOM 1592 C C . ARG A 1 206 ? -9.569 -6.417 13.263 1.00 83.88 206 ARG A C 1
ATOM 1594 O O . ARG A 1 206 ? -9.231 -6.161 12.110 1.00 83.88 206 ARG A O 1
ATOM 1601 N N . ALA A 1 207 ? -8.701 -6.719 14.217 1.00 83.94 207 ALA A N 1
ATOM 1602 C CA . ALA A 1 207 ? -7.267 -6.776 14.012 1.00 83.94 207 ALA A CA 1
ATOM 1603 C C . ALA A 1 207 ? -6.644 -7.852 14.908 1.00 83.94 207 ALA A C 1
ATOM 1605 O O . ALA A 1 207 ? -7.214 -8.216 15.938 1.00 83.94 207 ALA A O 1
ATOM 1606 N N . TRP A 1 208 ? -5.468 -8.350 14.531 1.00 86.38 208 TRP A N 1
ATOM 1607 C CA . TRP A 1 208 ? -4.738 -9.367 15.292 1.00 86.38 208 TRP A CA 1
ATOM 1608 C C . TRP A 1 208 ? -3.496 -8.778 15.933 1.00 86.38 208 TRP A C 1
ATOM 1610 O O . TRP A 1 208 ? -2.721 -8.107 15.260 1.00 86.38 208 TRP A O 1
ATOM 1620 N N . LEU A 1 209 ? -3.288 -9.050 17.219 1.00 86.50 209 LEU A N 1
ATOM 1621 C CA . LEU A 1 209 ? -2.104 -8.598 17.941 1.00 86.50 209 LEU A CA 1
ATOM 1622 C C . LEU A 1 209 ? -0.831 -9.215 17.337 1.00 86.50 209 LEU A C 1
ATOM 1624 O O . LEU A 1 209 ? -0.750 -10.428 17.137 1.00 86.50 209 LEU A O 1
ATOM 1628 N N . LEU A 1 210 ? 0.170 -8.378 17.079 1.00 87.56 210 LEU A N 1
ATOM 1629 C CA . LEU A 1 210 ? 1.502 -8.776 16.641 1.00 87.56 210 LEU A CA 1
ATOM 1630 C C . LEU A 1 210 ? 2.505 -8.553 17.773 1.00 87.56 210 LEU A C 1
ATOM 1632 O O . LEU A 1 210 ? 2.818 -7.416 18.114 1.00 87.56 210 LEU A O 1
ATOM 1636 N N . GLY A 1 211 ? 3.056 -9.644 18.302 1.00 81.50 211 GLY A N 1
ATOM 1637 C CA . GLY A 1 211 ? 3.988 -9.585 19.428 1.00 81.50 211 GLY A CA 1
ATOM 1638 C C . GLY A 1 211 ? 3.286 -9.551 20.794 1.00 81.50 211 GLY A C 1
ATOM 1639 O O . GLY A 1 211 ? 2.078 -9.795 20.859 1.00 81.50 211 GLY A O 1
ATOM 1640 N N . PRO A 1 212 ? 4.058 -9.355 21.878 1.00 71.00 212 PRO A N 1
ATOM 1641 C CA . PRO A 1 212 ? 3.543 -9.318 23.249 1.00 71.00 212 PRO A CA 1
ATOM 1642 C C . PRO A 1 212 ? 2.663 -8.091 23.545 1.00 71.00 212 PRO A C 1
ATOM 1644 O O . PRO A 1 212 ? 2.908 -7.014 22.955 1.00 71.00 212 PRO A O 1
#

Secondary structure (DSSP, 8-state):
--GGGS--PPPPPPPPTTTT-SSHHHHHHHHS--------PPP---EEEEE-TTS-EEEEEE--HHHHHHHHHHHHTTTTTHHHH-TTGGGGTTHHHHHHHHHTTTTTTTHHHHTT--PPPPP-----B--EEEEEES-TT-SEEEEEEE-S-GGGGGGGEEEEEEES--SS---SPSTTEEEEEE---SS-TTS--EEEEESSB--EEE--

pLDDT: mean 75.4, std 15.31, range [27.12, 96.5]

Radius of gyration: 21.84 Å; Cα contacts (8 Å, |Δi|>4): 314; chains: 1; bounding box: 59×50×76 Å

Mean predicted aligned error: 10.79 Å

Solvent-accessible surface area (backbone atoms only — not comparable to full-atom values): 12925 Å² total; per-residue (Å²): 132,68,80,88,74,58,93,72,82,80,76,86,75,90,69,55,76,56,83,72,38,94,51,57,52,66,53,41,66,72,76,47,81,92,78,90,86,82,90,84,66,78,65,46,61,45,51,75,44,47,52,48,100,83,73,48,80,35,48,38,74,44,72,31,66,30,51,51,51,50,49,52,47,42,60,72,72,25,55,68,52,44,52,72,68,39,86,56,53,85,48,15,63,53,51,42,51,55,55,46,61,65,41,52,82,80,44,67,55,51,65,68,62,58,68,75,79,68,85,86,78,76,92,51,97,59,80,52,45,74,68,47,78,40,88,70,37,84,35,69,80,48,48,55,47,79,47,78,47,75,80,52,61,76,91,50,53,77,80,16,51,37,42,26,44,30,61,36,34,54,83,93,53,68,58,42,47,31,63,46,42,42,66,76,46,71,65,90,64,99,57,63,61,50,53,46,36,25,31,38,36,34,44,54,19,63,43,30,64,50,77,128

Nearest PDB structures (foldseek):
  6sd8-assembly1_X  TM=8.033E-01  e=1.717E-10  Bdellovibrio bacteriovorus HD100
  4y9j-assembly1_B  TM=7.355E-01  e=1.847E-09  Caenorhabditis elegans
  3u33-assembly1_B  TM=7.434E-01  e=9.793E-07  Escherichia coli K-12
  6lxi-assembly2_D  TM=2.781E-01  e=5.445E+00  Homo sapiens

Sequence (212 aa):
MRIEAGFQPKPFLDQHPYRDDLVLPSLLGRILPATPASGMSLSRPATLTQYNVFGQRVDRLHTSEGWRELKDFAVREGYTAIAYERKCEEHSRTSPLARTMVMTGDCHVIMYAMGPTARVARPTSRPPISSAGTWFSGAAEGNVAVAVARTGGISQSTRSLSLFLVPLRMGPYPTPLWDGVFLHRLKNKIGTHVVPIAELELRGTRAWLLGP

Foldseek 3Di:
DDPVVDDDPDDDDDDQLQPPDPPLVVVCVVQHDDDDDDAFDDWDFKFWDQADPVRHGKRDIGTDPRLVVLVVVCVVVCLPPQLVVCPVPPCSVVVSVSVCVSCVVRRLPCVQVVVFPDDDDDADDDFFDAKDWDPKDFQLLDQKDKDKDFQDDVVCPPVRIFIWIFGQADDDDRIPTPAQKHWDGFDDDPGSRNTGMTIIMRHRGDIGTDDD